Protein AF-A0A2A4YPP3-F1 (afdb_monomer)

Structure (mmCIF, N/CA/C/O backbone):
data_AF-A0A2A4YPP3-F1
#
_entry.id   AF-A0A2A4YPP3-F1
#
loop_
_atom_site.group_PDB
_atom_site.id
_atom_site.type_symbol
_atom_site.label_atom_id
_atom_site.label_alt_id
_atom_site.label_comp_id
_atom_site.label_asym_id
_atom_site.label_entity_id
_atom_site.label_seq_id
_atom_site.pdbx_PDB_ins_code
_atom_site.Cartn_x
_atom_site.Cartn_y
_atom_site.Cartn_z
_atom_site.occupancy
_atom_site.B_iso_or_equiv
_atom_site.auth_seq_id
_atom_site.auth_comp_id
_atom_site.auth_asym_id
_atom_site.auth_atom_id
_atom_site.pdbx_PDB_model_num
ATOM 1 N N . MET A 1 1 ? -10.110 -15.010 -16.963 1.00 53.31 1 MET A N 1
ATOM 2 C CA . MET A 1 1 ? -9.675 -15.066 -18.385 1.00 53.31 1 MET A CA 1
ATOM 3 C C . MET A 1 1 ? -10.202 -16.360 -19.012 1.00 53.31 1 MET A C 1
ATOM 5 O O . MET A 1 1 ? -10.234 -17.356 -18.305 1.00 53.31 1 MET A O 1
ATOM 9 N N . LYS A 1 2 ? -10.641 -16.384 -20.285 1.00 53.06 2 LYS A N 1
ATOM 10 C CA . LYS A 1 2 ? -10.987 -17.662 -20.948 1.00 53.06 2 LYS A CA 1
ATOM 11 C C . LYS A 1 2 ? -9.695 -18.470 -21.186 1.00 53.06 2 LYS A C 1
ATOM 13 O O . LYS A 1 2 ? -8.751 -17.873 -21.705 1.00 53.06 2 LYS A O 1
ATOM 18 N N . PRO A 1 3 ? -9.640 -19.769 -20.841 1.00 58.28 3 PRO A N 1
ATOM 19 C CA . PRO A 1 3 ? -8.449 -20.597 -21.046 1.00 58.28 3 PRO A CA 1
ATOM 20 C C . PRO A 1 3 ? -8.020 -20.597 -22.519 1.00 58.28 3 PRO A C 1
ATOM 22 O O . PRO A 1 3 ? -8.878 -20.549 -23.409 1.00 58.28 3 PRO A O 1
ATOM 25 N N . SER A 1 4 ? -6.707 -20.625 -22.779 1.00 70.19 4 SER A N 1
ATOM 26 C CA . SER A 1 4 ? -6.127 -20.720 -24.128 1.00 70.19 4 SER A CA 1
ATOM 27 C C . SER A 1 4 ? -6.626 -21.979 -24.847 1.00 70.19 4 SER A C 1
ATOM 29 O O . SER A 1 4 ? -7.162 -22.888 -24.219 1.00 70.19 4 SER A O 1
ATOM 31 N N . PHE A 1 5 ? -6.487 -22.059 -26.174 1.00 72.44 5 PHE A N 1
ATOM 32 C CA . PHE A 1 5 ? -6.868 -23.282 -26.893 1.00 72.44 5 PHE A CA 1
ATOM 33 C C . PHE A 1 5 ? -6.129 -24.506 -26.338 1.00 72.44 5 PHE A C 1
ATOM 35 O O . PHE A 1 5 ? -6.790 -25.483 -26.007 1.00 72.44 5 PHE A O 1
ATOM 42 N N . SER A 1 6 ? -4.814 -24.397 -26.124 1.00 74.31 6 SER A N 1
ATOM 43 C CA . SER A 1 6 ? -3.963 -25.435 -25.528 1.00 74.31 6 SER A CA 1
ATOM 44 C C . SER A 1 6 ? -4.413 -25.842 -24.121 1.00 74.31 6 SER A C 1
ATOM 46 O O . SER A 1 6 ? -4.450 -27.030 -23.812 1.00 74.31 6 SER A O 1
ATOM 48 N N . GLN A 1 7 ? -4.833 -24.878 -23.296 1.00 71.62 7 GLN A N 1
ATOM 49 C CA . GLN A 1 7 ? -5.403 -25.133 -21.968 1.00 71.62 7 GLN A CA 1
ATOM 50 C C . GLN A 1 7 ? -6.789 -25.792 -22.044 1.00 71.62 7 GLN A C 1
ATOM 52 O O . GLN A 1 7 ? -7.095 -26.683 -21.260 1.00 71.62 7 GLN A O 1
ATOM 57 N N . ARG A 1 8 ? -7.631 -25.402 -23.013 1.00 69.31 8 ARG A N 1
ATOM 58 C CA . ARG A 1 8 ? -8.962 -26.003 -23.228 1.00 69.31 8 ARG A CA 1
ATOM 59 C C . ARG A 1 8 ? -8.896 -27.451 -23.700 1.00 69.31 8 ARG A C 1
ATOM 61 O O . ARG A 1 8 ? -9.819 -28.204 -23.416 1.00 69.31 8 ARG A O 1
ATOM 68 N N . ILE A 1 9 ? -7.842 -27.826 -24.423 1.00 84.62 9 ILE A N 1
ATOM 69 C CA . ILE A 1 9 ? -7.623 -29.203 -24.893 1.00 84.62 9 ILE A CA 1
ATOM 70 C C . ILE A 1 9 ? -6.697 -30.012 -23.971 1.00 84.62 9 ILE A C 1
ATOM 72 O O . ILE A 1 9 ? -6.332 -31.130 -24.316 1.00 84.62 9 ILE A O 1
ATOM 76 N N . GLY A 1 10 ? -6.323 -29.462 -22.809 1.00 62.78 10 GLY A N 1
ATOM 77 C CA . GLY A 1 10 ? -5.566 -30.173 -21.775 1.00 62.78 10 GLY A CA 1
ATOM 78 C C . GLY A 1 10 ? -4.081 -30.399 -22.077 1.00 62.78 10 GLY A C 1
ATOM 79 O O . GLY A 1 10 ? -3.467 -31.244 -21.437 1.00 62.78 10 GLY A O 1
ATOM 80 N N . ILE A 1 11 ? -3.497 -29.668 -23.033 1.00 78.06 11 ILE A N 1
ATOM 81 C CA . ILE A 1 11 ? -2.050 -29.719 -23.322 1.00 78.06 11 ILE A CA 1
ATOM 82 C C . ILE A 1 11 ? -1.259 -28.888 -22.305 1.00 78.06 11 ILE A C 1
ATOM 84 O O . ILE A 1 11 ? -0.158 -29.262 -21.914 1.00 78.06 11 ILE A O 1
ATOM 88 N N . GLU A 1 12 ? -1.824 -27.764 -21.864 1.00 65.81 12 GLU A N 1
ATOM 89 C CA . GLU A 1 12 ? -1.258 -26.918 -20.811 1.00 65.81 12 GLU A CA 1
ATOM 90 C C . GLU A 1 12 ? -2.156 -26.963 -19.573 1.00 65.81 12 GLU A C 1
ATOM 92 O O . GLU A 1 12 ? -3.384 -26.924 -19.687 1.00 65.81 12 GLU A O 1
ATOM 97 N N . THR A 1 13 ? -1.559 -27.005 -18.381 1.00 59.97 13 THR A N 1
ATOM 98 C CA . THR A 1 13 ? -2.301 -26.941 -17.119 1.00 59.97 13 THR A CA 1
ATOM 99 C C . THR A 1 13 ? -3.023 -25.594 -16.968 1.00 59.97 13 THR A C 1
ATOM 101 O O . THR A 1 13 ? -2.499 -24.525 -17.299 1.00 59.97 13 THR A O 1
ATOM 104 N N . ILE A 1 14 ? -4.277 -25.654 -16.504 1.00 59.16 14 ILE A N 1
ATOM 105 C CA . ILE A 1 14 ? -5.172 -24.491 -16.358 1.00 59.16 14 ILE A CA 1
ATOM 106 C C . ILE A 1 14 ? -4.788 -23.658 -15.128 1.00 59.16 14 ILE A C 1
ATOM 108 O O . ILE A 1 14 ? -4.842 -22.430 -15.174 1.00 59.16 14 ILE A O 1
ATOM 112 N N . GLU A 1 15 ? -4.339 -24.315 -14.061 1.00 52.81 15 GLU A N 1
ATOM 113 C CA . GLU A 1 15 ? -3.826 -23.663 -12.861 1.00 52.81 15 GLU A CA 1
ATOM 114 C C . GLU A 1 15 ? -2.315 -23.494 -12.997 1.00 52.81 15 GLU A C 1
ATOM 116 O O . GLU A 1 15 ? -1.536 -24.417 -12.755 1.00 52.81 15 GLU A O 1
ATOM 121 N N . LYS A 1 16 ? -1.879 -22.298 -13.403 1.00 55.97 16 LYS A N 1
ATOM 122 C CA . LYS A 1 16 ? -0.534 -21.877 -13.018 1.00 55.97 16 LYS A CA 1
ATOM 123 C C . LYS A 1 16 ? -0.590 -21.603 -11.517 1.00 55.97 16 LYS A C 1
ATOM 125 O O . LYS A 1 16 ? -1.447 -20.811 -11.128 1.00 55.97 16 LYS A O 1
ATOM 130 N N . PRO A 1 17 ? 0.269 -22.207 -10.681 1.00 57.97 17 PRO A N 1
ATOM 131 C CA . PRO A 1 17 ? 0.400 -21.752 -9.304 1.00 57.97 17 PRO A CA 1
ATOM 132 C C . PRO A 1 17 ? 0.715 -20.251 -9.303 1.00 57.97 17 PRO A C 1
ATOM 134 O O . PRO A 1 17 ? 1.272 -19.733 -10.279 1.00 57.97 17 PRO A O 1
ATOM 137 N N . PHE A 1 18 ? 0.327 -19.548 -8.236 1.00 59.59 18 PHE A N 1
ATOM 138 C CA . PHE A 1 18 ? 0.776 -18.173 -8.032 1.00 59.59 18 PHE A CA 1
ATOM 139 C C . PHE A 1 18 ? 2.293 -18.137 -8.207 1.00 59.59 18 PHE A C 1
ATOM 141 O O . PHE A 1 18 ? 3.010 -18.917 -7.579 1.00 59.59 18 PHE A O 1
ATOM 148 N N . LEU A 1 19 ? 2.768 -17.280 -9.112 1.00 58.31 19 LEU A N 1
ATOM 149 C CA . LEU A 1 19 ? 4.195 -17.175 -9.400 1.00 58.31 19 LEU A CA 1
ATOM 150 C C . LEU A 1 19 ? 4.871 -16.483 -8.221 1.00 58.31 19 LEU A C 1
ATOM 152 O O . LEU A 1 19 ? 4.923 -15.254 -8.147 1.00 58.31 19 LEU A O 1
ATOM 156 N N . TYR A 1 20 ? 5.325 -17.296 -7.273 1.00 64.81 20 TYR A N 1
ATOM 157 C CA . TYR A 1 20 ? 6.094 -16.847 -6.132 1.00 64.81 20 TYR A CA 1
ATOM 158 C C . TYR A 1 20 ? 7.561 -16.772 -6.517 1.00 64.81 20 TYR A C 1
ATOM 160 O O . TYR A 1 20 ? 8.104 -17.724 -7.066 1.00 64.81 20 TYR A O 1
ATOM 168 N N . GLN A 1 21 ? 8.190 -15.628 -6.252 1.00 78.94 21 GLN A N 1
ATOM 169 C CA . GLN A 1 21 ? 9.605 -15.392 -6.572 1.00 78.94 21 GLN A CA 1
ATOM 170 C C . GLN A 1 21 ? 9.984 -15.678 -8.041 1.00 78.94 21 GLN A C 1
ATOM 172 O O . GLN A 1 21 ? 11.128 -15.980 -8.366 1.00 78.94 21 GLN A O 1
ATOM 177 N N . GLU A 1 22 ? 9.023 -15.547 -8.955 1.00 79.00 22 GLU A N 1
ATOM 178 C CA . GLU A 1 22 ? 9.227 -15.727 -10.387 1.00 79.00 22 GLU A CA 1
ATOM 179 C C . GLU A 1 22 ? 8.389 -14.715 -11.170 1.00 79.00 22 GLU A C 1
ATOM 181 O O . GLU A 1 22 ? 7.311 -14.294 -10.748 1.00 79.00 22 GLU A O 1
ATOM 186 N N . VAL A 1 23 ? 8.874 -14.333 -12.353 1.00 86.25 23 VAL A N 1
ATOM 187 C CA . VAL A 1 23 ? 8.153 -13.447 -13.275 1.00 86.25 23 VAL A CA 1
ATOM 188 C C . VAL A 1 23 ? 8.173 -14.086 -14.650 1.00 86.25 23 VAL A C 1
ATOM 190 O O . VAL A 1 23 ? 9.214 -14.150 -15.310 1.00 86.25 23 VAL A O 1
ATOM 193 N N . SER A 1 24 ? 7.009 -14.562 -15.093 1.00 86.75 24 SER A N 1
ATOM 194 C CA . SER A 1 24 ? 6.891 -15.204 -16.401 1.00 86.75 24 SER A CA 1
ATOM 195 C C . SER A 1 24 ? 7.188 -14.229 -17.543 1.00 86.75 24 SER A C 1
ATOM 197 O O . SER A 1 24 ? 6.859 -13.044 -17.468 1.00 86.75 24 SER A O 1
ATOM 199 N N . ASN A 1 25 ? 7.716 -14.739 -18.659 1.00 88.50 25 ASN A N 1
ATOM 200 C CA . ASN A 1 25 ? 7.942 -13.926 -19.862 1.00 88.50 25 ASN A CA 1
ATOM 201 C C . ASN A 1 25 ? 6.669 -13.218 -20.341 1.00 88.50 25 ASN A C 1
ATOM 203 O O . ASN A 1 25 ? 6.726 -12.088 -20.812 1.00 88.50 25 ASN A O 1
ATOM 207 N N . ARG A 1 26 ? 5.503 -13.852 -20.180 1.00 88.75 26 ARG A N 1
ATOM 208 C CA . ARG A 1 26 ? 4.217 -13.249 -20.542 1.00 88.75 26 ARG A CA 1
ATOM 209 C C . ARG A 1 26 ? 3.886 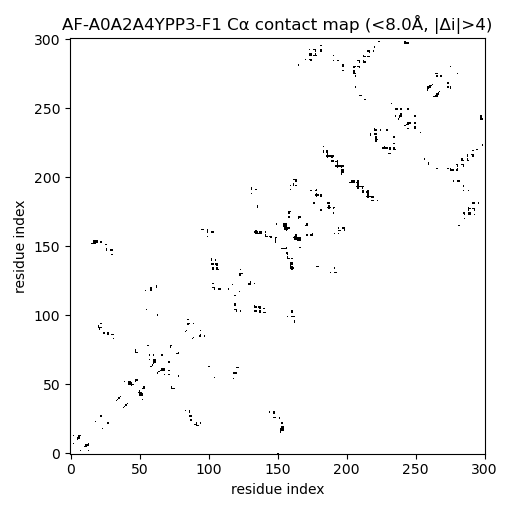-12.034 -19.673 1.00 88.75 26 ARG A C 1
ATOM 211 O O . ARG A 1 26 ? 3.434 -11.025 -20.208 1.00 88.75 26 ARG A O 1
ATOM 218 N N . LEU A 1 27 ? 4.156 -12.116 -18.368 1.00 92.12 27 LEU A N 1
ATOM 219 C CA . LEU A 1 27 ? 4.013 -10.982 -17.458 1.00 92.12 27 LEU A CA 1
ATOM 220 C C . LEU A 1 27 ? 4.966 -9.844 -17.836 1.00 92.12 27 LEU A C 1
ATOM 222 O O . LEU A 1 27 ? 4.508 -8.714 -17.984 1.00 92.12 27 LEU A O 1
ATOM 226 N N . ARG A 1 28 ? 6.243 -10.146 -18.102 1.00 94.81 28 ARG A N 1
ATOM 227 C CA . ARG A 1 28 ? 7.231 -9.151 -18.565 1.00 94.81 28 ARG A CA 1
ATOM 228 C C . ARG A 1 28 ? 6.762 -8.432 -19.831 1.00 94.81 28 ARG A C 1
ATOM 230 O O . ARG A 1 28 ? 6.767 -7.209 -19.872 1.00 94.81 28 ARG A O 1
ATOM 237 N N . ILE A 1 29 ? 6.264 -9.177 -20.821 1.00 95.06 29 ILE A N 1
ATOM 238 C CA . ILE A 1 29 ? 5.731 -8.615 -22.074 1.00 95.06 29 ILE A CA 1
ATOM 239 C C . ILE A 1 29 ? 4.525 -7.703 -21.818 1.00 95.06 29 ILE A C 1
ATOM 241 O O . ILE A 1 29 ? 4.445 -6.619 -22.388 1.00 95.06 29 ILE A O 1
ATOM 245 N N . HIS A 1 30 ? 3.563 -8.115 -20.988 1.00 94.81 30 HIS A N 1
ATOM 246 C CA . HIS A 1 30 ? 2.391 -7.278 -20.722 1.00 94.81 30 HIS A CA 1
ATOM 247 C C . HIS A 1 30 ? 2.727 -6.019 -19.920 1.00 94.81 30 HIS A C 1
ATOM 249 O O . HIS A 1 30 ? 2.164 -4.967 -20.214 1.00 94.81 30 HIS A O 1
ATOM 255 N N . VAL A 1 31 ? 3.647 -6.114 -18.957 1.00 95.69 31 VAL A N 1
ATOM 256 C CA . VAL A 1 31 ? 4.173 -4.953 -18.229 1.00 95.69 31 VAL A CA 1
ATOM 257 C C . VAL A 1 31 ? 4.909 -4.012 -19.179 1.00 95.69 31 VAL A C 1
ATOM 259 O O . VAL A 1 31 ? 4.611 -2.822 -19.189 1.00 95.69 31 VAL A O 1
ATOM 262 N N . TRP A 1 32 ? 5.780 -4.534 -20.046 1.00 96.75 32 TRP A N 1
ATOM 263 C CA . TRP A 1 32 ? 6.460 -3.733 -21.064 1.00 96.75 32 TRP A CA 1
ATOM 264 C C . TRP A 1 32 ? 5.478 -2.999 -21.976 1.00 96.75 32 TRP A C 1
ATOM 266 O O . TRP A 1 32 ? 5.580 -1.793 -22.149 1.00 96.75 32 TRP A O 1
ATOM 276 N N . ASN A 1 33 ? 4.482 -3.706 -22.516 1.00 96.25 33 ASN A N 1
ATOM 277 C CA . ASN A 1 33 ? 3.483 -3.102 -23.398 1.00 96.25 33 ASN A CA 1
ATOM 278 C C . ASN A 1 33 ? 2.690 -1.990 -22.702 1.00 96.25 33 ASN A C 1
ATOM 280 O O . ASN A 1 33 ? 2.289 -1.025 -23.347 1.00 96.25 33 ASN A O 1
ATOM 284 N N . PHE A 1 34 ? 2.438 -2.135 -21.402 1.00 94.75 34 PHE A N 1
ATOM 285 C CA . PHE A 1 34 ? 1.796 -1.099 -20.605 1.00 94.75 34 PHE A CA 1
ATOM 286 C C . PHE A 1 34 ? 2.704 0.121 -20.429 1.00 94.75 34 PHE A C 1
ATOM 288 O O . PHE A 1 34 ? 2.268 1.226 -20.736 1.00 94.75 34 PHE A O 1
ATOM 295 N N . ILE A 1 35 ? 3.966 -0.075 -20.036 1.00 93.25 35 ILE A N 1
ATOM 296 C CA . ILE A 1 35 ? 4.963 1.003 -19.920 1.00 93.25 35 ILE A CA 1
ATOM 297 C C . ILE A 1 35 ? 5.121 1.730 -21.261 1.00 93.25 35 ILE A C 1
ATOM 299 O O . ILE A 1 35 ? 5.035 2.953 -21.329 1.00 93.25 35 ILE A O 1
ATOM 303 N N . GLU A 1 36 ? 5.279 0.985 -22.354 1.00 92.81 36 GLU A N 1
ATOM 304 C CA . GLU A 1 36 ? 5.426 1.547 -23.693 1.00 92.81 36 GLU A CA 1
ATOM 305 C C . GLU A 1 36 ? 4.219 2.417 -24.069 1.00 92.81 36 GLU A C 1
ATOM 307 O O . GLU A 1 36 ? 4.380 3.514 -24.605 1.00 92.81 36 GLU A O 1
ATOM 312 N N . LYS A 1 37 ? 3.002 1.943 -23.782 1.00 91.50 37 LYS A N 1
ATOM 313 C CA . LYS A 1 37 ? 1.756 2.597 -24.191 1.00 91.50 37 LYS A CA 1
ATOM 314 C C . LYS A 1 37 ? 1.372 3.783 -23.312 1.00 91.50 37 LYS A C 1
ATOM 316 O O . LYS A 1 37 ? 0.881 4.774 -23.843 1.00 91.50 37 LYS A O 1
ATOM 321 N N . GLU A 1 38 ? 1.535 3.662 -22.001 1.00 87.94 38 GLU A N 1
ATOM 322 C CA . GLU A 1 38 ? 1.004 4.626 -21.031 1.00 87.94 38 GLU A CA 1
ATOM 323 C C . GLU A 1 38 ? 2.071 5.608 -20.533 1.00 87.94 38 GLU A C 1
ATOM 325 O O . GLU A 1 38 ? 1.729 6.731 -20.176 1.00 87.94 38 GLU A O 1
ATOM 330 N N . LEU A 1 39 ? 3.354 5.226 -20.558 1.00 86.50 39 LEU A N 1
ATOM 331 C CA . LEU A 1 39 ? 4.458 6.063 -20.078 1.00 86.50 39 LEU A CA 1
ATOM 332 C C . LEU A 1 39 ? 5.316 6.602 -21.228 1.00 86.50 39 LEU A C 1
ATOM 334 O O . LEU A 1 39 ? 5.479 7.810 -21.368 1.00 86.50 39 LEU A O 1
ATOM 338 N N . ILE A 1 40 ? 5.844 5.723 -22.082 1.00 88.50 40 ILE A N 1
ATOM 339 C CA . ILE A 1 40 ? 6.855 6.101 -23.082 1.00 88.50 40 ILE A CA 1
ATOM 340 C C . ILE A 1 40 ? 6.224 6.815 -24.286 1.00 88.50 40 ILE A C 1
ATOM 342 O O . ILE A 1 40 ? 6.553 7.962 -24.580 1.00 88.50 40 ILE A O 1
ATOM 346 N N . THR A 1 41 ? 5.299 6.160 -24.991 1.00 88.50 41 THR A N 1
ATOM 347 C CA . THR A 1 41 ? 4.712 6.676 -26.242 1.00 88.50 41 THR A CA 1
ATOM 348 C C . THR A 1 41 ? 4.042 8.046 -26.078 1.00 88.50 41 THR A C 1
ATOM 350 O O . THR A 1 41 ? 4.292 8.919 -26.910 1.00 88.50 41 THR A O 1
ATOM 353 N N . PRO A 1 42 ? 3.236 8.303 -25.026 1.00 85.88 42 PRO A N 1
ATOM 354 C CA . PRO A 1 42 ? 2.563 9.593 -24.859 1.00 85.88 42 PRO A CA 1
ATOM 355 C C . PRO A 1 42 ? 3.518 10.760 -24.581 1.00 85.88 42 PRO A C 1
ATOM 357 O O . PRO A 1 42 ? 3.115 11.923 -24.663 1.00 85.88 42 PRO A O 1
ATOM 360 N N . HIS A 1 43 ? 4.761 10.467 -24.198 1.00 81.88 43 HIS A N 1
ATOM 361 C CA . HIS A 1 43 ? 5.753 11.454 -23.774 1.00 81.88 43 HIS A CA 1
ATOM 362 C C . HIS A 1 43 ? 7.010 11.450 -24.639 1.00 81.88 43 HIS A C 1
ATOM 364 O O . HIS A 1 43 ? 7.950 12.182 -24.344 1.00 81.88 43 HIS A O 1
ATOM 370 N N . PHE A 1 44 ? 7.015 10.682 -25.728 1.00 82.44 44 PHE A N 1
ATOM 371 C CA . PHE A 1 44 ? 8.107 10.678 -26.685 1.00 82.44 44 PHE A CA 1
ATOM 372 C C . PHE A 1 44 ? 8.259 12.053 -27.352 1.00 82.44 44 PHE A C 1
ATOM 374 O O . PHE A 1 44 ? 7.306 12.612 -27.897 1.00 82.44 44 PHE A O 1
ATOM 381 N N . ASN A 1 45 ? 9.487 12.566 -27.343 1.00 79.31 45 ASN A N 1
ATOM 382 C CA . ASN A 1 45 ? 9.892 13.773 -28.048 1.00 79.31 45 ASN A CA 1
ATOM 383 C C . ASN A 1 45 ? 11.184 13.458 -28.824 1.00 79.31 45 ASN A C 1
ATOM 385 O O . ASN A 1 45 ? 12.112 12.916 -28.217 1.00 79.31 45 ASN A O 1
ATOM 389 N N . PRO A 1 46 ? 11.260 13.760 -30.137 1.00 79.06 46 PRO A N 1
ATOM 390 C CA . PRO A 1 46 ? 12.496 13.619 -30.908 1.00 79.06 46 PRO A CA 1
ATOM 391 C C . PRO A 1 46 ? 13.674 14.396 -30.314 1.00 79.06 46 PRO A C 1
ATOM 393 O O . PRO A 1 46 ? 14.814 13.957 -30.439 1.00 79.06 46 PRO A O 1
ATOM 396 N N . ASP A 1 47 ? 13.394 15.527 -29.664 1.00 81.94 47 ASP A N 1
ATOM 397 C CA . ASP A 1 47 ? 14.350 16.211 -28.803 1.00 81.94 47 ASP A CA 1
ATOM 398 C C . ASP A 1 47 ? 14.235 15.637 -27.386 1.00 81.94 47 ASP A C 1
ATOM 400 O O . ASP A 1 47 ? 13.334 15.993 -26.618 1.00 81.94 47 ASP A O 1
ATOM 404 N N . PHE A 1 48 ? 15.112 14.679 -27.078 1.00 77.88 48 PHE A N 1
ATOM 405 C CA . PHE A 1 48 ? 15.077 13.947 -25.817 1.00 77.88 48 PHE A CA 1
ATOM 406 C C . PHE A 1 48 ? 15.333 14.856 -24.608 1.00 77.88 48 PHE A C 1
ATOM 408 O O . PHE A 1 48 ? 14.664 14.683 -23.594 1.00 77.88 48 PHE A O 1
ATOM 415 N N . GLU A 1 49 ? 16.212 15.856 -24.722 1.00 74.38 49 GLU A N 1
ATOM 416 C CA . GLU A 1 49 ? 16.492 16.794 -23.622 1.00 74.38 49 GLU A CA 1
ATOM 417 C C . GLU A 1 49 ? 15.261 17.660 -23.298 1.00 74.38 49 GLU A C 1
ATOM 419 O O . GLU A 1 49 ? 15.030 18.033 -22.152 1.00 74.38 49 GLU A O 1
ATOM 424 N N . CYS A 1 50 ? 14.402 17.907 -24.291 1.00 70.06 50 CYS A N 1
ATOM 425 C CA . CYS A 1 50 ? 13.103 18.558 -24.108 1.00 70.06 50 CYS A CA 1
ATOM 426 C C . CYS A 1 50 ? 11.951 17.565 -23.852 1.00 70.06 50 CYS A C 1
ATOM 428 O O . CYS A 1 50 ? 10.773 17.948 -23.857 1.00 70.06 50 CYS A O 1
ATOM 430 N N . SER A 1 51 ? 12.247 16.274 -23.689 1.00 78.06 51 SER A N 1
ATOM 431 C CA . SER A 1 51 ? 11.252 15.245 -23.404 1.00 78.06 51 SER A CA 1
ATOM 432 C C . SER A 1 51 ? 10.881 15.238 -21.931 1.00 78.06 51 SER A C 1
ATOM 434 O O . SER A 1 51 ? 11.731 15.328 -21.051 1.00 78.06 51 SER A O 1
ATOM 436 N N . ARG A 1 52 ? 9.604 14.982 -21.638 1.00 72.19 52 ARG A N 1
ATOM 437 C CA . ARG A 1 52 ? 9.170 14.690 -20.262 1.00 72.19 52 ARG A CA 1
ATOM 438 C C . ARG A 1 52 ? 9.766 13.389 -19.723 1.00 72.19 52 ARG A C 1
ATOM 440 O O . ARG A 1 52 ? 9.804 13.199 -18.517 1.00 72.19 52 ARG A O 1
ATOM 447 N N . LEU A 1 53 ? 10.245 12.518 -20.611 1.00 80.19 53 LEU A N 1
ATOM 448 C CA . LEU A 1 53 ? 10.967 11.306 -20.235 1.00 80.19 53 LEU A CA 1
ATOM 449 C C . LEU A 1 53 ? 12.396 11.594 -19.766 1.00 80.19 53 LEU A C 1
ATOM 451 O O . LEU A 1 53 ? 12.976 10.723 -19.132 1.00 80.19 53 LEU A O 1
ATOM 455 N N . CYS A 1 54 ? 12.948 12.787 -20.034 1.00 80.31 54 CYS A N 1
ATOM 456 C CA . CYS A 1 54 ? 14.287 13.157 -19.570 1.00 80.31 54 CYS A CA 1
ATOM 457 C C . CYS A 1 54 ? 14.367 13.090 -18.043 1.00 80.31 54 CYS A C 1
ATOM 459 O O . CYS A 1 54 ? 15.208 12.371 -17.524 1.00 80.31 54 CYS A O 1
ATOM 461 N N . GLY A 1 55 ? 13.415 13.710 -17.334 1.00 80.19 55 GLY A N 1
ATOM 462 C CA . GLY A 1 55 ? 13.375 13.671 -15.866 1.00 80.19 55 GLY A CA 1
ATOM 463 C C . GLY A 1 55 ? 13.198 12.258 -15.299 1.00 80.19 55 GLY A C 1
ATOM 464 O O . GLY A 1 55 ? 13.914 11.872 -14.387 1.00 80.19 55 GLY A O 1
ATOM 465 N N . LEU A 1 56 ? 12.313 11.438 -15.884 1.00 84.38 56 LEU A N 1
ATOM 466 C CA . LEU A 1 56 ? 12.160 10.025 -15.494 1.00 84.38 56 LEU A CA 1
ATOM 467 C C . LEU A 1 56 ? 13.471 9.248 -15.625 1.00 84.38 56 LEU A C 1
ATOM 469 O O . LEU A 1 56 ? 13.807 8.409 -14.792 1.00 84.38 56 LEU A O 1
ATOM 473 N N . PHE A 1 57 ? 14.176 9.479 -16.724 1.00 84.81 57 PHE A N 1
ATOM 474 C CA . PHE A 1 57 ? 15.415 8.791 -17.035 1.00 84.81 57 PHE A CA 1
ATOM 475 C C . PHE A 1 57 ? 16.577 9.296 -16.178 1.00 84.81 57 PHE A C 1
ATOM 477 O O . PHE A 1 57 ? 17.383 8.480 -15.742 1.00 84.81 57 PHE A O 1
ATOM 484 N N . GLU A 1 58 ? 16.630 10.588 -15.866 1.00 81.88 58 GLU A N 1
ATOM 485 C CA . GLU A 1 58 ? 17.562 11.152 -14.886 1.00 81.88 58 GLU A CA 1
ATOM 486 C C . GLU A 1 58 ? 17.335 10.548 -13.497 1.00 81.88 58 GLU A C 1
ATOM 488 O O . GLU A 1 58 ? 18.279 10.006 -12.925 1.00 81.88 58 GLU A O 1
ATOM 493 N N . ASP A 1 59 ? 16.094 10.527 -13.006 1.00 82.12 59 ASP A N 1
ATOM 494 C CA . ASP A 1 59 ? 15.732 9.923 -11.718 1.00 82.12 59 ASP A CA 1
ATOM 495 C C . ASP A 1 59 ? 16.055 8.415 -11.687 1.00 82.12 59 ASP A C 1
ATOM 497 O O . ASP A 1 59 ? 16.575 7.881 -10.705 1.00 82.12 59 ASP A O 1
ATOM 501 N N . TYR A 1 60 ? 15.815 7.701 -12.792 1.00 85.94 60 TYR A N 1
ATOM 502 C CA . TYR A 1 60 ? 16.197 6.293 -12.910 1.00 85.94 60 TYR A CA 1
ATOM 503 C C . TYR A 1 60 ? 17.715 6.095 -12.793 1.00 85.94 60 TYR A C 1
ATOM 505 O O . TYR A 1 60 ? 18.177 5.151 -12.153 1.00 85.94 60 TYR A O 1
ATOM 513 N N . ILE A 1 61 ? 18.519 6.958 -13.412 1.00 83.12 61 ILE A N 1
ATOM 514 C CA . ILE A 1 61 ? 19.978 6.819 -13.389 1.00 83.12 61 ILE A CA 1
ATOM 515 C C . ILE A 1 61 ? 20.553 7.246 -12.037 1.00 83.12 61 ILE A C 1
ATOM 517 O O . ILE A 1 61 ? 21.367 6.523 -11.459 1.00 83.12 61 ILE A O 1
ATOM 521 N N . VAL A 1 62 ? 20.128 8.398 -11.530 1.00 79.31 62 VAL A N 1
ATOM 522 C CA . VAL A 1 62 ? 20.691 9.016 -10.328 1.00 79.31 62 VAL A CA 1
ATOM 523 C C . VAL A 1 62 ? 20.182 8.341 -9.066 1.00 79.31 62 VAL A C 1
ATOM 525 O O . VAL A 1 62 ? 20.979 8.072 -8.174 1.00 79.31 62 VAL A O 1
ATOM 528 N N . ASP A 1 63 ? 18.890 8.034 -8.988 1.00 75.44 63 ASP A N 1
ATOM 529 C CA . ASP A 1 63 ? 18.284 7.607 -7.730 1.00 75.44 63 ASP A CA 1
ATOM 530 C C . ASP A 1 63 ? 17.966 6.105 -7.711 1.00 75.44 63 ASP A C 1
ATOM 532 O O . ASP A 1 63 ? 18.204 5.447 -6.701 1.00 75.44 63 ASP A O 1
ATOM 536 N N . TYR A 1 64 ? 17.518 5.516 -8.828 1.00 83.06 64 TYR A N 1
ATOM 537 C CA . TYR A 1 64 ? 17.297 4.060 -8.895 1.00 83.06 64 TYR A CA 1
ATOM 538 C C . TYR A 1 64 ? 18.592 3.270 -9.150 1.00 83.06 64 TYR A C 1
ATOM 540 O O . TYR A 1 64 ? 18.830 2.237 -8.522 1.00 83.06 64 TYR A O 1
ATOM 548 N N . LYS A 1 65 ? 19.443 3.724 -10.081 1.00 83.38 65 LYS A N 1
ATOM 549 C CA . LYS A 1 65 ? 20.728 3.076 -10.401 1.00 83.38 65 LYS A CA 1
ATOM 550 C C . LYS A 1 65 ? 21.911 3.595 -9.600 1.00 83.38 65 LYS A C 1
ATOM 552 O O . LYS A 1 65 ? 22.923 2.895 -9.554 1.00 83.38 65 LYS A O 1
ATOM 557 N N . VAL A 1 66 ? 21.784 4.760 -8.965 1.00 81.62 66 VAL A N 1
ATOM 558 C CA . VAL A 1 66 ? 22.851 5.392 -8.171 1.00 81.62 66 VAL A CA 1
ATOM 559 C C . VAL A 1 66 ? 24.134 5.568 -8.993 1.00 81.62 66 VAL A C 1
ATOM 561 O O . VAL A 1 66 ? 25.246 5.285 -8.547 1.00 81.62 66 VAL A O 1
ATOM 564 N N . LEU A 1 67 ? 23.974 5.998 -10.245 1.00 79.88 67 LEU A N 1
ATOM 565 C CA . LEU A 1 67 ? 25.070 6.275 -11.169 1.00 79.88 67 LEU A CA 1
ATOM 566 C C . LEU A 1 67 ? 25.351 7.773 -11.250 1.00 79.88 67 LEU A C 1
ATOM 568 O O . LEU A 1 67 ? 24.548 8.619 -10.852 1.00 79.88 67 LEU A O 1
ATOM 572 N N . ARG A 1 68 ? 26.527 8.113 -11.779 1.00 78.50 68 ARG A N 1
ATOM 573 C CA . ARG A 1 68 ? 26.908 9.512 -11.942 1.00 78.50 68 ARG A CA 1
ATOM 574 C C . ARG A 1 68 ? 26.091 10.159 -13.056 1.00 78.50 68 ARG A C 1
ATOM 576 O O . ARG A 1 68 ? 25.940 9.591 -14.134 1.00 78.50 68 ARG A O 1
ATOM 583 N N . LEU A 1 69 ? 25.647 11.395 -12.829 1.00 73.31 69 LEU A N 1
ATOM 584 C CA . LEU A 1 69 ? 24.846 12.133 -13.808 1.00 73.31 69 LEU A CA 1
ATOM 585 C C . LEU A 1 69 ? 25.586 12.331 -15.145 1.00 73.31 69 LEU A C 1
ATOM 587 O O . LEU A 1 69 ? 24.955 12.324 -16.197 1.00 73.31 69 LEU A O 1
ATOM 591 N N . ASP A 1 70 ? 26.915 12.459 -15.132 1.00 77.56 70 ASP A N 1
ATOM 592 C CA . ASP A 1 70 ? 27.728 12.611 -16.345 1.00 77.56 70 ASP A CA 1
ATOM 593 C C . ASP A 1 70 ? 27.905 11.315 -17.155 1.00 77.56 70 ASP A C 1
ATOM 595 O O . ASP A 1 70 ? 28.330 11.372 -18.307 1.00 77.56 70 ASP A O 1
ATOM 599 N N . GLU A 1 71 ? 27.526 10.166 -16.591 1.00 71.94 71 GLU A N 1
ATOM 600 C CA . GLU A 1 71 ? 27.468 8.871 -17.282 1.00 71.94 71 GLU A CA 1
ATOM 601 C C . GLU A 1 71 ? 26.074 8.594 -17.878 1.00 71.94 71 GLU A C 1
ATOM 603 O O . GLU A 1 71 ? 25.878 7.583 -18.554 1.00 71.94 71 GLU A O 1
ATOM 608 N N . THR A 1 72 ? 25.109 9.498 -17.662 1.00 69.94 72 THR A N 1
ATOM 609 C CA . THR A 1 72 ? 23.727 9.364 -18.139 1.00 69.94 72 THR A CA 1
ATOM 610 C C . THR A 1 72 ? 23.671 9.416 -19.664 1.00 69.94 72 THR A C 1
ATOM 612 O O . THR A 1 72 ? 24.057 10.432 -20.258 1.00 69.94 72 THR A O 1
ATOM 615 N N . PRO A 1 73 ? 23.150 8.371 -20.331 1.00 74.75 73 PRO A N 1
ATOM 616 C CA . PRO A 1 73 ? 22.910 8.431 -21.763 1.00 74.75 73 PRO A CA 1
ATOM 617 C C . PRO A 1 73 ? 21.909 9.547 -22.078 1.00 74.75 73 PRO A C 1
ATOM 619 O O . PRO A 1 73 ? 20.824 9.599 -21.505 1.00 74.75 73 PRO A O 1
ATOM 622 N N . ARG A 1 74 ? 22.262 10.432 -23.014 1.00 74.69 74 ARG A N 1
ATOM 623 C CA . ARG A 1 74 ? 21.385 11.523 -23.483 1.00 74.69 74 ARG A CA 1
ATOM 624 C C . ARG A 1 74 ? 20.610 11.173 -24.747 1.00 74.69 74 ARG A C 1
ATOM 626 O O . ARG A 1 74 ? 20.097 12.050 -25.436 1.00 74.69 74 ARG A O 1
ATOM 633 N N . ASP A 1 75 ? 20.554 9.891 -25.083 1.00 82.56 75 ASP A N 1
ATOM 634 C CA . ASP A 1 75 ? 19.771 9.401 -26.201 1.00 82.56 75 ASP A CA 1
ATOM 635 C C . ASP A 1 75 ? 18.647 8.490 -25.706 1.00 82.56 75 ASP A C 1
ATOM 637 O O . ASP A 1 75 ? 18.836 7.570 -24.907 1.00 82.56 75 ASP A O 1
ATOM 641 N N . PHE A 1 76 ? 17.447 8.765 -26.211 1.00 84.50 76 PHE A N 1
ATOM 642 C CA . PHE A 1 76 ? 16.226 8.073 -25.820 1.00 84.50 76 PHE A CA 1
ATOM 643 C C . PHE A 1 76 ? 16.323 6.547 -25.985 1.00 84.50 76 PHE A C 1
ATOM 645 O O . PHE A 1 76 ? 15.826 5.800 -25.144 1.00 84.50 76 PHE A O 1
ATOM 652 N N . ASN A 1 77 ? 16.961 6.071 -27.059 1.00 86.88 77 ASN A N 1
ATOM 653 C CA . ASN A 1 77 ? 17.020 4.643 -27.373 1.00 86.88 77 ASN A CA 1
ATOM 654 C C . ASN A 1 77 ? 17.889 3.874 -26.376 1.00 86.88 77 ASN A C 1
ATOM 656 O O . ASN A 1 77 ? 17.519 2.772 -25.973 1.00 86.88 77 ASN A O 1
ATOM 660 N N . HIS A 1 78 ? 19.017 4.447 -25.957 1.00 86.00 78 HIS A N 1
ATOM 661 C CA . HIS A 1 78 ? 19.881 3.838 -24.958 1.00 86.00 78 HIS A CA 1
ATOM 662 C C . HIS A 1 78 ? 19.161 3.718 -23.621 1.00 86.00 78 HIS A C 1
ATOM 664 O O . HIS A 1 78 ? 19.135 2.629 -23.048 1.00 86.00 78 HIS A O 1
ATOM 670 N N . VAL A 1 79 ? 18.517 4.790 -23.146 1.00 81.81 79 VAL A N 1
ATOM 671 C CA . VAL A 1 79 ? 17.825 4.722 -21.853 1.00 81.81 79 VAL A CA 1
ATOM 672 C C . VAL A 1 79 ? 16.604 3.806 -21.908 1.00 81.81 79 VAL A C 1
ATOM 674 O O . VAL A 1 79 ? 16.398 3.001 -20.998 1.00 81.81 79 VAL A O 1
ATOM 677 N N . LYS A 1 80 ? 15.847 3.820 -23.011 1.00 88.50 80 LYS A N 1
ATOM 678 C CA . LYS A 1 80 ? 14.787 2.832 -23.241 1.00 88.50 80 LYS A CA 1
ATOM 679 C C . LYS A 1 80 ? 15.330 1.399 -23.167 1.00 88.50 80 LYS A C 1
ATOM 681 O O . LYS A 1 80 ? 14.707 0.542 -22.547 1.00 88.50 80 LYS A O 1
ATOM 686 N N . GLY A 1 81 ? 16.519 1.152 -23.718 1.00 90.62 81 GLY A N 1
ATOM 687 C CA . GLY A 1 81 ? 17.214 -0.129 -23.600 1.00 90.62 81 GLY A CA 1
ATOM 688 C C . GLY A 1 81 ? 17.539 -0.529 -22.153 1.00 90.62 81 GLY A C 1
ATOM 689 O O . GLY A 1 81 ? 17.488 -1.713 -21.826 1.00 90.62 81 GLY A O 1
ATOM 690 N N . LEU A 1 82 ? 17.813 0.426 -21.258 1.00 89.75 82 LEU A N 1
ATOM 691 C CA . LEU A 1 82 ? 18.006 0.148 -19.827 1.00 89.75 82 LEU A CA 1
ATOM 692 C C . LEU A 1 82 ? 16.700 -0.299 -19.155 1.00 89.75 82 LEU A C 1
ATOM 694 O O . LEU A 1 82 ? 16.699 -1.261 -18.388 1.00 89.75 82 LEU A O 1
ATOM 698 N N . PHE A 1 83 ? 15.573 0.319 -19.509 1.00 92.69 83 PHE A N 1
ATOM 699 C CA . PHE A 1 83 ? 14.251 -0.107 -19.034 1.00 92.69 83 PHE A CA 1
ATOM 700 C C . PHE A 1 83 ? 13.907 -1.516 -19.542 1.00 92.69 83 PHE A C 1
ATOM 702 O O . PHE A 1 83 ? 13.391 -2.344 -18.790 1.00 92.69 83 PHE A O 1
ATOM 709 N N . GLU A 1 84 ? 14.240 -1.832 -20.798 1.00 94.06 84 GLU A N 1
ATOM 710 C CA . GLU A 1 84 ? 14.090 -3.191 -21.334 1.00 94.06 84 GLU A CA 1
ATOM 711 C C . GLU A 1 84 ? 14.922 -4.210 -20.545 1.00 94.06 84 GLU A C 1
ATOM 713 O O . GLU A 1 84 ? 14.463 -5.329 -20.304 1.00 94.06 84 GLU A O 1
ATOM 718 N N . ILE A 1 85 ? 16.130 -3.843 -20.104 1.00 93.12 85 ILE A N 1
ATOM 719 C CA . ILE A 1 85 ? 16.958 -4.704 -19.250 1.00 93.12 85 ILE A CA 1
ATOM 720 C C . ILE A 1 85 ? 16.250 -4.976 -17.917 1.00 93.12 85 ILE A C 1
ATOM 722 O O . ILE A 1 85 ? 16.167 -6.145 -17.529 1.00 93.12 85 ILE A O 1
ATOM 726 N N . GLU A 1 86 ? 15.674 -3.959 -17.265 1.00 93.56 86 GLU A N 1
ATOM 727 C CA . GLU A 1 86 ? 14.902 -4.164 -16.029 1.00 93.56 86 GLU A CA 1
ATOM 728 C C . GLU A 1 86 ? 13.718 -5.107 -16.228 1.00 93.56 86 GLU A C 1
ATOM 730 O O . GLU A 1 86 ? 13.475 -6.012 -15.429 1.00 93.56 86 GLU A O 1
ATOM 735 N N . ILE A 1 87 ? 12.993 -4.946 -17.332 1.00 95.88 87 ILE A N 1
ATOM 736 C CA . ILE A 1 87 ? 11.788 -5.733 -17.568 1.00 95.88 87 ILE A CA 1
ATOM 737 C C . ILE A 1 87 ? 12.096 -7.152 -18.033 1.00 95.88 87 ILE A C 1
ATOM 739 O O . ILE A 1 87 ? 11.400 -8.079 -17.618 1.00 95.88 87 ILE A O 1
ATOM 743 N N . PHE A 1 88 ? 13.119 -7.367 -18.858 1.00 95.75 88 PHE A N 1
ATOM 744 C CA . PHE A 1 88 ? 13.347 -8.661 -19.509 1.00 95.75 88 PHE A CA 1
ATOM 745 C C . PHE A 1 88 ? 14.520 -9.467 -18.955 1.00 95.75 88 PHE A C 1
ATOM 747 O O . PHE A 1 88 ? 14.539 -10.682 -19.151 1.00 95.75 88 PHE A O 1
ATOM 754 N N . LYS A 1 89 ? 15.483 -8.837 -18.274 1.00 93.94 89 LYS A N 1
ATOM 755 C CA . LYS A 1 89 ? 16.716 -9.505 -17.820 1.00 93.94 89 LYS A CA 1
ATOM 756 C C . LYS A 1 89 ? 16.895 -9.521 -16.305 1.00 93.94 89 LYS A C 1
ATOM 758 O O . LYS A 1 89 ? 17.623 -10.379 -15.813 1.00 93.94 89 LYS A O 1
ATOM 763 N N . SER A 1 90 ? 16.254 -8.615 -15.570 1.00 92.12 90 SER A N 1
ATOM 764 C CA . SER A 1 90 ? 16.372 -8.578 -14.112 1.00 92.12 90 SER A CA 1
ATOM 765 C C . SER A 1 90 ? 15.685 -9.766 -13.432 1.00 92.12 90 SER A C 1
ATOM 767 O O . SER A 1 90 ? 14.669 -10.290 -13.906 1.00 92.12 90 SER A O 1
ATOM 769 N N . GLU A 1 91 ? 16.228 -10.163 -12.281 1.00 91.38 91 GLU A N 1
ATOM 770 C CA . GLU A 1 91 ? 15.600 -11.110 -11.355 1.00 91.38 91 GLU A CA 1
ATOM 771 C C . GLU A 1 91 ? 14.223 -10.611 -10.892 1.00 91.38 91 GLU A C 1
ATOM 773 O O . GLU A 1 91 ? 13.885 -9.434 -11.035 1.00 91.38 91 GLU A O 1
ATOM 778 N N . TRP A 1 92 ? 13.399 -11.521 -10.368 1.00 88.94 92 TRP A N 1
ATOM 779 C CA . TRP A 1 92 ? 12.002 -11.234 -10.035 1.00 88.94 92 TRP A CA 1
ATOM 780 C C . TRP A 1 92 ? 11.851 -10.059 -9.054 1.00 88.94 92 TRP A C 1
ATOM 782 O O . TRP A 1 92 ? 10.975 -9.223 -9.240 1.00 88.94 92 TRP A O 1
ATOM 792 N N . ASN A 1 93 ? 12.722 -9.960 -8.049 1.00 86.25 93 ASN A N 1
ATOM 793 C CA . ASN A 1 93 ? 12.714 -8.896 -7.045 1.00 86.25 93 ASN A CA 1
ATOM 794 C C . ASN A 1 93 ? 13.033 -7.536 -7.674 1.00 86.25 93 ASN A C 1
ATOM 796 O O . ASN A 1 93 ? 12.290 -6.583 -7.478 1.00 86.25 93 ASN A O 1
ATOM 800 N N . LYS A 1 94 ? 14.079 -7.466 -8.503 1.00 89.62 94 LYS A N 1
ATOM 801 C CA . LYS A 1 94 ? 14.470 -6.254 -9.235 1.00 89.62 94 LYS A CA 1
ATOM 802 C C . LYS A 1 94 ? 13.401 -5.816 -10.237 1.00 89.62 94 LYS A C 1
ATOM 804 O O . LYS A 1 94 ? 13.175 -4.626 -10.403 1.00 89.62 94 LYS A O 1
ATOM 809 N N . PHE A 1 95 ? 12.709 -6.766 -10.867 1.00 92.88 95 PHE A N 1
ATOM 810 C CA . PHE A 1 95 ? 11.559 -6.472 -11.722 1.00 92.88 95 PHE A CA 1
ATOM 811 C C . PHE A 1 95 ? 10.437 -5.764 -10.948 1.00 92.88 95 PHE A C 1
ATOM 813 O O . PHE A 1 95 ? 9.898 -4.773 -11.433 1.00 92.88 95 PHE A O 1
ATOM 820 N N . PHE A 1 96 ? 10.089 -6.248 -9.752 1.00 91.38 96 PHE A N 1
ATOM 821 C CA . PHE A 1 96 ? 9.057 -5.617 -8.926 1.00 91.38 96 PHE A CA 1
ATOM 822 C C . PHE A 1 96 ? 9.513 -4.287 -8.329 1.00 91.38 96 PHE A C 1
ATOM 824 O O . PHE A 1 96 ? 8.749 -3.331 -8.377 1.00 91.38 96 PHE A O 1
ATOM 831 N N . TYR A 1 97 ? 10.764 -4.195 -7.881 1.00 88.19 97 TYR A N 1
ATOM 832 C CA . TYR A 1 97 ? 11.351 -2.946 -7.400 1.00 88.19 97 TYR A CA 1
ATOM 833 C C . TYR A 1 97 ? 11.343 -1.854 -8.482 1.00 88.19 97 TYR A C 1
ATOM 835 O O . TYR A 1 97 ? 11.010 -0.700 -8.228 1.00 88.19 97 TYR A O 1
ATOM 843 N N . PHE A 1 98 ? 11.615 -2.224 -9.736 1.00 92.12 98 PHE A N 1
ATOM 844 C CA . PHE A 1 98 ? 11.481 -1.299 -10.857 1.00 92.12 98 PHE A CA 1
ATOM 845 C C . PHE A 1 98 ? 10.031 -0.834 -11.074 1.00 92.12 98 PHE A C 1
ATOM 847 O O . PHE A 1 98 ? 9.795 0.329 -11.390 1.00 92.12 98 PHE A O 1
ATOM 854 N N . ILE A 1 99 ? 9.043 -1.712 -10.883 1.00 92.50 99 ILE A N 1
ATOM 855 C CA . ILE A 1 99 ? 7.624 -1.335 -10.958 1.00 92.50 99 ILE A CA 1
ATOM 856 C C . ILE A 1 99 ? 7.248 -0.359 -9.833 1.00 92.50 99 ILE A C 1
ATOM 858 O O . ILE A 1 99 ? 6.527 0.603 -10.104 1.00 92.50 99 ILE A O 1
ATOM 862 N N . GLU A 1 100 ? 7.735 -0.570 -8.606 1.00 87.88 100 GLU A N 1
ATOM 863 C CA . GLU A 1 100 ? 7.550 0.370 -7.487 1.00 87.88 100 GLU A CA 1
ATOM 864 C C . GLU A 1 100 ? 8.129 1.742 -7.823 1.00 87.88 100 GLU A C 1
ATOM 866 O O . GLU A 1 100 ? 7.427 2.743 -7.700 1.00 87.88 100 GLU A O 1
ATOM 871 N N . PHE A 1 101 ? 9.357 1.787 -8.353 1.00 88.62 101 PHE A N 1
ATOM 872 C CA . PHE A 1 101 ? 9.985 3.021 -8.827 1.00 88.62 101 PHE A CA 1
ATOM 873 C C . PHE A 1 101 ? 9.105 3.765 -9.843 1.00 88.62 101 PHE A C 1
ATOM 875 O O . PHE A 1 101 ? 8.868 4.963 -9.695 1.00 88.62 101 PHE A O 1
ATOM 882 N N . LEU A 1 102 ? 8.564 3.066 -10.847 1.00 89.12 102 LEU A N 1
ATOM 883 C CA . LEU A 1 102 ? 7.684 3.689 -11.842 1.00 89.12 102 LEU A CA 1
ATOM 884 C C . LEU A 1 102 ? 6.380 4.210 -11.221 1.00 89.12 102 LEU A C 1
ATOM 886 O O . LEU A 1 102 ? 5.885 5.262 -11.625 1.00 89.12 102 LEU A O 1
ATOM 890 N N . CYS A 1 103 ? 5.819 3.493 -10.244 1.00 85.88 103 CYS A N 1
ATOM 891 C CA . CYS A 1 103 ? 4.636 3.948 -9.515 1.00 85.88 103 CYS A CA 1
ATOM 892 C C . CYS A 1 103 ? 4.936 5.201 -8.690 1.00 85.88 103 CYS A C 1
ATOM 894 O O . CYS A 1 103 ? 4.163 6.160 -8.721 1.00 85.88 103 CYS A O 1
ATOM 896 N N . ALA A 1 104 ? 6.068 5.215 -7.996 1.00 79.12 104 ALA A N 1
ATOM 897 C CA . ALA A 1 104 ? 6.501 6.343 -7.191 1.00 79.12 104 ALA A CA 1
ATOM 898 C C . ALA A 1 104 ? 6.750 7.588 -8.065 1.00 79.12 104 ALA A C 1
ATOM 900 O O . ALA A 1 104 ? 6.246 8.669 -7.758 1.00 79.12 104 ALA A O 1
ATOM 901 N N . TYR A 1 105 ? 7.416 7.420 -9.212 1.00 80.50 105 TYR A N 1
ATOM 902 C CA . TYR A 1 105 ? 7.638 8.497 -10.177 1.00 80.50 105 TYR A CA 1
ATOM 903 C C . TYR A 1 105 ? 6.323 9.123 -10.676 1.00 80.50 105 TYR A C 1
ATOM 905 O O . TYR A 1 105 ? 6.144 10.343 -10.629 1.00 80.50 105 TYR A O 1
ATOM 913 N N . GLU A 1 106 ? 5.367 8.298 -11.117 1.00 78.44 106 GLU A N 1
ATOM 914 C CA . GLU A 1 106 ? 4.072 8.791 -11.606 1.00 78.44 106 GLU A CA 1
ATOM 915 C C . GLU A 1 106 ? 3.249 9.480 -10.505 1.00 78.44 106 GLU A C 1
ATOM 917 O O . GLU A 1 106 ? 2.527 10.443 -10.780 1.00 78.44 106 GLU A O 1
ATOM 922 N N . ALA A 1 107 ? 3.392 9.044 -9.251 1.00 73.69 107 ALA A N 1
ATOM 923 C CA . ALA A 1 107 ? 2.737 9.682 -8.117 1.00 73.69 107 ALA A CA 1
ATOM 924 C C . ALA A 1 107 ? 3.270 11.102 -7.867 1.00 73.69 107 ALA A C 1
ATOM 926 O O . ALA A 1 107 ? 2.473 12.031 -7.761 1.00 73.69 107 ALA A O 1
ATOM 927 N N . VAL A 1 108 ? 4.591 11.313 -7.845 1.00 67.75 108 VAL A N 1
ATOM 928 C CA . VAL A 1 108 ? 5.170 12.657 -7.639 1.00 67.75 108 VAL A CA 1
ATOM 929 C C . VAL A 1 108 ? 4.832 13.598 -8.798 1.00 67.75 108 VAL A C 1
ATOM 931 O O . VAL A 1 108 ? 4.434 14.750 -8.587 1.00 67.75 108 VAL A O 1
ATOM 934 N N . ARG A 1 109 ? 4.901 13.088 -10.033 1.00 65.12 109 ARG A N 1
ATOM 935 C CA . ARG A 1 109 ? 4.574 13.836 -11.252 1.00 65.12 109 ARG A CA 1
ATOM 936 C C . ARG A 1 109 ? 3.168 14.442 -11.222 1.00 65.12 109 ARG A C 1
ATOM 938 O O . ARG A 1 109 ? 2.973 15.556 -11.714 1.00 65.12 109 ARG A O 1
ATOM 945 N N . PHE A 1 110 ? 2.183 13.724 -10.684 1.00 56.16 110 PHE A N 1
ATOM 946 C CA . PHE A 1 110 ? 0.803 14.207 -10.625 1.00 56.16 110 PHE A CA 1
ATOM 947 C C . PHE A 1 110 ? 0.644 15.430 -9.702 1.00 56.16 110 PHE A C 1
ATOM 949 O O . PHE A 1 110 ? -0.179 16.301 -9.984 1.00 56.16 110 PHE A O 1
ATOM 956 N N . PHE A 1 111 ? 1.449 15.537 -8.637 1.00 53.22 111 PHE A N 1
ATOM 957 C CA . PHE A 1 111 ? 1.325 16.600 -7.628 1.00 53.22 111 PHE A CA 1
ATOM 958 C C . PHE A 1 111 ? 2.191 17.825 -7.901 1.00 53.22 111 PHE A C 1
ATOM 960 O O . PHE A 1 111 ? 1.773 18.939 -7.583 1.00 53.22 111 PHE A O 1
ATOM 967 N N . GLN A 1 112 ? 3.368 17.656 -8.507 1.00 54.34 112 GLN A N 1
ATOM 968 C CA . GLN A 1 112 ? 4.282 18.768 -8.768 1.00 54.34 112 GLN A CA 1
ATOM 969 C C . GLN A 1 112 ? 4.660 18.884 -10.252 1.00 54.34 112 GLN A C 1
ATOM 971 O O . GLN A 1 112 ? 5.802 18.638 -10.632 1.00 54.34 112 GLN A O 1
ATOM 976 N N . PRO A 1 113 ? 3.753 19.374 -11.119 1.00 50.03 113 PRO A N 1
ATOM 977 C CA . PRO A 1 113 ? 4.036 19.554 -12.547 1.00 50.03 113 PRO A CA 1
ATOM 978 C C . PRO A 1 113 ? 5.130 20.601 -12.862 1.00 50.03 113 PRO A C 1
ATOM 980 O O . PRO A 1 113 ? 5.417 20.837 -14.034 1.00 50.03 113 PRO A O 1
ATOM 983 N N . LYS A 1 114 ? 5.712 21.257 -11.844 1.00 44.22 114 LYS A N 1
ATOM 984 C CA . LYS A 1 114 ? 6.769 22.280 -11.946 1.00 44.22 114 LYS A CA 1
ATOM 985 C C . LYS A 1 114 ? 8.051 21.950 -11.162 1.00 44.22 114 LYS A C 1
ATOM 987 O O . LYS A 1 114 ? 8.904 22.827 -11.067 1.00 44.22 114 LYS A O 1
ATOM 992 N N . ALA A 1 115 ? 8.200 20.750 -10.595 1.00 46.06 115 ALA A N 1
ATOM 993 C CA . ALA A 1 115 ? 9.446 20.353 -9.936 1.00 46.06 115 ALA A CA 1
ATOM 994 C C . ALA A 1 115 ? 10.536 20.126 -10.996 1.00 46.06 115 ALA A C 1
ATOM 996 O O . ALA A 1 115 ? 10.720 19.025 -11.498 1.00 46.06 115 ALA A O 1
ATOM 997 N N . SER A 1 116 ? 11.194 21.204 -11.413 1.00 44.66 116 SER A N 1
ATOM 998 C CA . SER A 1 116 ? 12.338 21.172 -12.327 1.00 44.66 116 SER A CA 1
ATOM 999 C C . SER A 1 116 ? 13.679 21.276 -11.598 1.00 44.66 116 SER A C 1
ATOM 1001 O O . SER A 1 116 ? 14.697 21.432 -12.260 1.00 44.66 116 SER A O 1
ATOM 1003 N N . GLU A 1 117 ? 13.701 21.248 -10.259 1.00 44.34 117 GLU A N 1
ATOM 1004 C CA . GLU A 1 117 ? 14.934 21.486 -9.484 1.00 44.34 117 GLU A CA 1
ATOM 1005 C C . GLU A 1 117 ? 15.190 20.494 -8.332 1.00 44.34 117 GLU A C 1
ATOM 1007 O O . GLU A 1 117 ? 16.329 20.390 -7.884 1.00 44.34 117 GLU A O 1
ATOM 1012 N N . GLU A 1 118 ? 14.211 19.687 -7.912 1.00 48.00 118 GLU A N 1
ATOM 1013 C CA . GLU A 1 118 ? 14.421 18.577 -6.969 1.00 48.00 118 GLU A CA 1
ATOM 1014 C C . GLU A 1 118 ? 13.979 17.266 -7.620 1.00 48.00 118 GLU A C 1
ATOM 1016 O O . GLU A 1 118 ? 12.874 17.185 -8.157 1.00 48.00 118 GLU A O 1
ATOM 1021 N N . SER A 1 119 ? 14.854 16.251 -7.598 1.00 53.47 119 SER A N 1
ATOM 1022 C CA . SER A 1 119 ? 14.503 14.903 -8.059 1.00 53.47 119 SER A CA 1
ATOM 1023 C C . SER A 1 119 ? 13.290 14.421 -7.263 1.00 53.47 119 SER A C 1
ATOM 1025 O O . SER A 1 119 ? 13.298 14.415 -6.025 1.00 53.47 119 SER A O 1
ATOM 1027 N N . ALA A 1 120 ? 12.253 13.999 -7.988 1.00 50.28 120 ALA A N 1
ATOM 1028 C CA . ALA A 1 120 ? 11.040 13.423 -7.420 1.00 50.28 120 ALA A CA 1
ATOM 1029 C C . ALA A 1 120 ? 11.366 12.237 -6.501 1.00 50.28 120 ALA A C 1
ATOM 1031 O O . ALA A 1 120 ? 10.682 11.982 -5.510 1.00 50.28 120 ALA A O 1
ATOM 1032 N N . VAL A 1 121 ? 12.452 11.542 -6.824 1.00 48.69 121 VAL A N 1
ATOM 1033 C CA . VAL A 1 121 ? 12.901 10.329 -6.164 1.00 48.69 121 VAL A CA 1
ATOM 1034 C C . VAL A 1 121 ? 13.775 10.630 -4.940 1.00 48.69 121 VAL A C 1
ATOM 1036 O O . VAL A 1 121 ? 13.685 9.922 -3.940 1.00 48.69 121 VAL A O 1
ATOM 1039 N N . ARG A 1 122 ? 14.518 11.745 -4.918 1.00 49.59 122 ARG A N 1
ATOM 1040 C CA . ARG A 1 122 ? 15.146 12.238 -3.677 1.00 49.59 122 ARG A CA 1
ATOM 1041 C C . ARG A 1 122 ? 14.110 12.650 -2.650 1.00 49.59 122 ARG A C 1
ATOM 1043 O O . ARG A 1 122 ? 14.281 12.324 -1.487 1.00 49.59 122 ARG A O 1
ATOM 1050 N N . ALA A 1 123 ? 13.029 13.303 -3.060 1.00 44.69 123 ALA A N 1
ATOM 1051 C CA . ALA A 1 123 ? 11.950 13.663 -2.143 1.00 44.69 123 ALA A CA 1
ATOM 1052 C C . ALA A 1 123 ? 11.274 12.408 -1.541 1.00 44.69 123 ALA A C 1
ATOM 1054 O O . ALA A 1 123 ? 10.904 12.393 -0.373 1.00 44.69 123 ALA A O 1
ATOM 1055 N N . LEU A 1 124 ? 11.201 11.322 -2.316 1.00 46.97 124 LEU A N 1
ATOM 1056 C CA . LEU A 1 124 ? 10.722 10.002 -1.894 1.00 46.97 124 LEU A CA 1
ATOM 1057 C C . LEU A 1 124 ? 11.656 9.259 -0.921 1.00 46.97 124 LEU A C 1
ATOM 1059 O O . LEU A 1 124 ? 11.161 8.485 -0.112 1.00 46.97 124 LEU A O 1
ATOM 1063 N N . PHE A 1 125 ? 12.975 9.471 -0.993 1.00 49.03 125 PHE A N 1
ATOM 1064 C CA . PHE A 1 125 ? 13.965 8.733 -0.187 1.00 49.03 125 PHE A CA 1
ATOM 1065 C C . PHE A 1 125 ? 14.715 9.581 0.857 1.00 49.03 125 PHE A C 1
ATOM 1067 O O . PHE A 1 125 ? 15.529 9.033 1.602 1.00 49.03 125 PHE A O 1
ATOM 1074 N N . ALA A 1 126 ? 14.487 10.898 0.910 1.00 41.56 126 ALA A N 1
ATOM 1075 C CA . ALA A 1 126 ? 15.205 11.820 1.797 1.00 41.56 126 ALA A CA 1
ATOM 1076 C C . ALA A 1 126 ? 14.372 12.371 2.969 1.00 41.56 126 ALA A C 1
ATOM 1078 O O . ALA A 1 126 ? 14.981 12.881 3.907 1.00 41.56 126 ALA A O 1
ATOM 1079 N N . ASP A 1 127 ? 13.036 12.253 2.955 1.00 46.31 127 ASP A N 1
ATOM 1080 C CA . ASP A 1 127 ? 12.158 12.795 4.006 1.00 46.31 127 ASP A CA 1
ATOM 1081 C C . ASP A 1 127 ? 10.985 11.850 4.342 1.00 46.31 127 ASP A C 1
ATOM 1083 O O . ASP A 1 127 ? 10.160 11.533 3.480 1.00 46.31 127 ASP A O 1
ATOM 1087 N N . GLU A 1 128 ? 10.858 11.448 5.615 1.00 47.88 128 GLU A N 1
ATOM 1088 C CA . GLU A 1 128 ? 9.785 10.553 6.106 1.00 47.88 128 GLU A CA 1
ATOM 1089 C C . GLU A 1 128 ? 8.366 11.126 5.863 1.00 47.88 128 GLU A C 1
ATOM 1091 O O . GLU A 1 128 ? 7.408 10.373 5.657 1.00 47.88 128 GLU A O 1
ATOM 1096 N N . GLU A 1 129 ? 8.223 12.459 5.832 1.00 41.66 129 GLU A N 1
ATOM 1097 C CA . GLU A 1 129 ? 6.956 13.170 5.582 1.00 41.66 129 GLU A CA 1
ATOM 1098 C C . GLU A 1 129 ? 6.551 13.223 4.093 1.00 41.66 129 GLU A C 1
ATOM 1100 O O . GLU A 1 129 ? 5.362 13.312 3.783 1.00 41.66 129 GLU A O 1
ATOM 1105 N N . ILE A 1 130 ? 7.496 13.150 3.147 1.00 45.03 130 ILE A N 1
ATOM 1106 C CA . ILE A 1 130 ? 7.199 13.200 1.699 1.00 45.03 130 ILE A CA 1
ATOM 1107 C C . ILE A 1 130 ? 6.945 11.788 1.144 1.00 45.03 130 ILE A C 1
ATOM 1109 O O . ILE A 1 130 ? 6.085 11.577 0.277 1.00 45.03 130 ILE A O 1
ATOM 1113 N N . GLU A 1 131 ? 7.617 10.787 1.706 1.00 46.44 131 GLU A N 1
ATOM 1114 C CA . GLU A 1 131 ? 7.433 9.377 1.363 1.00 46.44 131 GLU A CA 1
ATOM 1115 C C . GLU A 1 131 ? 6.010 8.887 1.705 1.00 46.44 131 GLU A C 1
ATOM 1117 O O . GLU A 1 131 ? 5.356 8.207 0.908 1.00 46.44 131 GLU A O 1
ATOM 1122 N N . THR A 1 132 ? 5.449 9.346 2.830 1.00 42.72 132 THR A N 1
ATOM 1123 C CA . THR A 1 132 ? 4.055 9.081 3.222 1.00 42.72 132 THR A CA 1
ATOM 1124 C C . THR A 1 132 ? 3.045 9.740 2.281 1.00 42.72 132 THR A C 1
ATOM 1126 O O . THR A 1 132 ? 2.021 9.127 1.967 1.00 42.72 132 THR A O 1
ATOM 1129 N N . VAL A 1 133 ? 3.298 10.945 1.761 1.00 43.25 133 VAL A N 1
ATOM 1130 C CA . VAL A 1 133 ? 2.405 11.622 0.793 1.00 43.25 133 VAL A CA 1
ATOM 1131 C C . VAL A 1 133 ? 2.312 10.854 -0.531 1.00 43.25 133 VAL A C 1
ATOM 1133 O O . VAL A 1 133 ? 1.237 10.785 -1.133 1.00 43.25 133 VAL A O 1
ATOM 1136 N N . THR A 1 134 ? 3.395 10.206 -0.955 1.00 47.84 134 THR A N 1
ATOM 1137 C CA . THR A 1 134 ? 3.465 9.544 -2.267 1.00 47.84 134 THR A CA 1
ATOM 1138 C C . THR A 1 134 ? 2.650 8.243 -2.328 1.00 47.84 134 THR A C 1
ATOM 1140 O O . THR A 1 134 ? 2.077 7.901 -3.365 1.00 47.84 134 THR A O 1
ATOM 1143 N N . ILE A 1 135 ? 2.480 7.580 -1.182 1.00 50.84 135 ILE A N 1
ATOM 1144 C CA . ILE A 1 135 ? 1.702 6.345 -1.036 1.00 50.84 135 ILE A CA 1
ATOM 1145 C C . ILE A 1 135 ? 0.195 6.549 -1.305 1.00 50.84 135 ILE A C 1
ATOM 1147 O O . ILE A 1 135 ? -0.463 5.630 -1.793 1.00 50.84 135 ILE A O 1
ATOM 1151 N N . SER A 1 136 ? -0.384 7.732 -1.034 1.00 50.50 136 SER A N 1
ATOM 1152 C CA . SER A 1 136 ? -1.851 7.891 -1.132 1.00 50.50 136 SER A CA 1
ATOM 1153 C C . SER A 1 136 ? -2.383 8.132 -2.545 1.00 50.50 136 SER A C 1
ATOM 1155 O O . SER A 1 136 ? -3.586 8.022 -2.746 1.00 50.50 136 SER A O 1
ATOM 1157 N N . ASN A 1 137 ? -1.543 8.472 -3.533 1.00 56.00 137 ASN A N 1
ATOM 1158 C CA . ASN A 1 137 ? -2.061 9.053 -4.781 1.00 56.00 137 ASN A CA 1
ATOM 1159 C C . ASN A 1 137 ? -1.544 8.433 -6.095 1.00 56.00 137 ASN A C 1
ATOM 1161 O O . ASN A 1 137 ? -1.728 9.015 -7.162 1.00 56.00 137 ASN A O 1
ATOM 1165 N N . CYS A 1 138 ? -0.995 7.213 -6.062 1.00 58.25 138 CYS A N 1
ATOM 1166 C CA . CYS A 1 138 ? -0.674 6.431 -7.270 1.00 58.25 138 CYS A CA 1
ATOM 1167 C C . CYS A 1 138 ? -1.828 5.517 -7.741 1.00 58.25 138 CYS A C 1
ATOM 1169 O O . CYS A 1 138 ? -1.602 4.529 -8.448 1.00 58.25 138 CYS A O 1
ATOM 1171 N N . GLU A 1 139 ? -3.074 5.776 -7.333 1.00 65.88 139 GLU A N 1
ATOM 1172 C CA . GLU A 1 139 ? -4.147 4.789 -7.500 1.00 65.88 139 GLU A CA 1
ATOM 1173 C C . GLU A 1 139 ? -4.344 4.354 -8.957 1.00 65.88 139 GLU A C 1
ATOM 1175 O O . GLU A 1 139 ? -4.483 3.167 -9.224 1.00 65.88 139 GLU A O 1
ATOM 1180 N N . VAL A 1 140 ? -4.338 5.271 -9.929 1.00 75.00 140 VAL A N 1
ATOM 1181 C CA . VAL A 1 140 ? -4.687 4.922 -11.321 1.00 75.00 140 VAL A CA 1
ATOM 1182 C C . VAL A 1 140 ? -3.615 4.049 -11.983 1.00 75.00 140 VAL A C 1
ATOM 1184 O O . VAL A 1 140 ? -3.941 3.060 -12.653 1.00 75.00 140 VAL A O 1
ATOM 1187 N N . PHE A 1 141 ? -2.341 4.394 -11.790 1.00 83.12 141 PHE A N 1
ATOM 1188 C CA . PHE A 1 141 ? -1.219 3.667 -12.381 1.00 83.12 141 PHE A CA 1
ATOM 1189 C C . PHE A 1 141 ? -1.020 2.314 -11.682 1.00 83.12 141 PHE A C 1
ATOM 1191 O O . PHE A 1 141 ? -0.991 1.277 -12.351 1.00 83.12 141 PHE A O 1
ATOM 1198 N N . SER A 1 142 ? -1.065 2.296 -10.344 1.00 87.31 142 SER A N 1
ATOM 1199 C CA . SER A 1 142 ? -1.022 1.066 -9.538 1.00 87.31 142 SER A CA 1
ATOM 1200 C C . SER A 1 142 ? -2.194 0.127 -9.853 1.00 87.31 142 SER A C 1
ATOM 1202 O O . SER A 1 142 ? -1.984 -1.061 -10.098 1.00 87.31 142 SER A O 1
ATOM 1204 N N . LYS A 1 143 ? -3.430 0.644 -9.973 1.00 87.62 143 LYS A N 1
ATOM 1205 C CA . LYS A 1 143 ? -4.616 -0.145 -10.376 1.00 87.62 143 LYS A CA 1
ATOM 1206 C C . LYS A 1 143 ? -4.447 -0.759 -11.766 1.00 87.62 143 LYS A C 1
ATOM 1208 O O . LYS A 1 143 ? -4.927 -1.866 -12.018 1.00 87.62 143 LYS A O 1
ATOM 1213 N N . SER A 1 144 ? -3.772 -0.068 -12.681 1.00 90.44 144 SER A N 1
ATOM 1214 C CA . SER A 1 144 ? -3.524 -0.582 -14.031 1.00 90.44 144 SER A CA 1
ATOM 1215 C C . SER A 1 144 ? -2.484 -1.703 -14.038 1.00 90.44 144 SER A C 1
ATOM 1217 O O . SER A 1 144 ? -2.724 -2.739 -14.665 1.00 90.44 144 SER A O 1
ATOM 1219 N N . PHE A 1 145 ? -1.400 -1.569 -13.270 1.00 92.44 145 PHE A N 1
ATOM 1220 C CA . PHE A 1 145 ? -0.473 -2.675 -13.033 1.00 92.44 145 PHE A CA 1
ATOM 1221 C C . PHE A 1 145 ? -1.150 -3.856 -12.341 1.00 92.44 145 PHE A C 1
ATOM 1223 O O . PHE A 1 145 ? -1.000 -4.985 -12.801 1.00 92.44 145 PHE A O 1
ATOM 1230 N N . ASN A 1 146 ? -1.965 -3.623 -11.311 1.00 92.38 146 ASN A N 1
ATOM 1231 C CA . ASN A 1 146 ? -2.682 -4.686 -10.605 1.00 92.38 146 ASN A CA 1
ATOM 1232 C C . ASN A 1 146 ? -3.585 -5.505 -11.529 1.00 92.38 146 ASN A C 1
ATOM 1234 O O . ASN A 1 146 ? -3.607 -6.729 -11.417 1.00 92.38 146 ASN A O 1
ATOM 1238 N N . LYS A 1 147 ? -4.242 -4.880 -12.515 1.00 91.06 147 LYS A N 1
ATOM 1239 C CA . LYS A 1 147 ? -4.995 -5.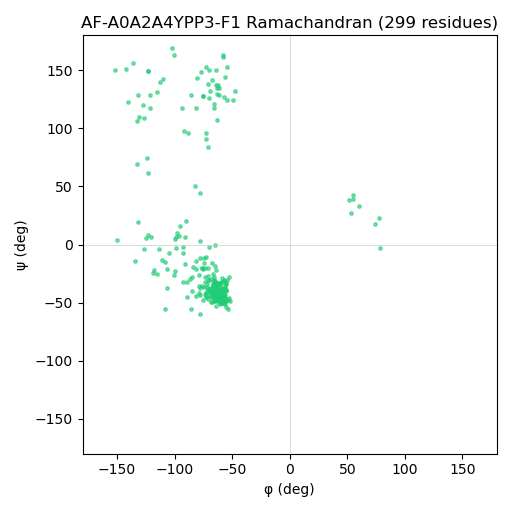610 -13.553 1.00 91.06 147 LYS A CA 1
ATOM 1240 C C . LYS A 1 147 ? -4.102 -6.537 -14.380 1.00 91.06 147 LYS A C 1
ATOM 1242 O O . LYS A 1 147 ? -4.536 -7.623 -14.761 1.00 91.06 147 LYS A O 1
ATOM 1247 N N . ILE A 1 148 ? -2.872 -6.121 -14.686 1.00 92.94 148 ILE A N 1
ATOM 1248 C CA . ILE A 1 148 ? -1.898 -6.944 -15.418 1.00 92.94 148 ILE A CA 1
ATOM 1249 C C . ILE A 1 148 ? -1.400 -8.087 -14.528 1.00 92.94 148 ILE A C 1
ATOM 1251 O O . ILE A 1 148 ? -1.402 -9.238 -14.965 1.00 92.94 148 ILE A O 1
ATOM 1255 N N . LEU A 1 149 ? -1.028 -7.784 -13.283 1.00 91.69 149 LEU A N 1
ATOM 1256 C CA . LEU A 1 149 ? -0.549 -8.753 -12.297 1.00 91.69 149 LEU A CA 1
ATOM 1257 C C . LEU A 1 149 ? -1.601 -9.828 -12.005 1.00 91.69 149 LEU A C 1
ATOM 1259 O O . LEU A 1 149 ? -1.281 -11.015 -12.007 1.00 91.69 149 LEU A O 1
ATOM 1263 N N . GLU A 1 150 ? -2.865 -9.435 -11.846 1.00 89.19 150 GLU A N 1
ATOM 1264 C CA . GLU A 1 150 ? -3.992 -10.352 -11.673 1.00 89.19 150 GLU A CA 1
ATOM 1265 C C . GLU A 1 150 ? -4.221 -11.214 -12.916 1.00 89.19 150 GLU A C 1
ATOM 1267 O O . GLU A 1 150 ? -4.304 -12.439 -12.825 1.00 89.19 150 GLU A O 1
ATOM 1272 N N . LYS A 1 151 ? -4.251 -10.595 -14.103 1.00 85.75 151 LYS A N 1
ATOM 1273 C CA . LYS A 1 151 ? -4.425 -11.301 -15.381 1.00 85.75 151 LYS A CA 1
ATOM 1274 C C . LYS A 1 151 ? -3.345 -12.360 -15.622 1.00 85.75 151 LYS A C 1
ATOM 1276 O O . LYS A 1 151 ? -3.625 -13.375 -16.264 1.00 85.75 151 LYS A O 1
ATOM 1281 N N . GLU A 1 152 ? -2.131 -12.119 -15.138 1.00 86.44 152 GLU A N 1
ATOM 1282 C CA . GLU A 1 152 ? -0.984 -13.022 -15.271 1.00 86.44 152 GLU A CA 1
ATOM 1283 C C . GLU A 1 152 ? -0.732 -13.904 -14.043 1.00 86.44 152 GLU A C 1
ATOM 1285 O O . GLU A 1 152 ? 0.281 -14.601 -13.994 1.00 86.44 152 GLU A O 1
ATOM 1290 N N . ASN A 1 153 ? -1.669 -13.924 -13.092 1.00 80.81 153 ASN A N 1
ATOM 1291 C CA . ASN A 1 153 ? -1.623 -14.740 -11.880 1.00 80.81 153 ASN A CA 1
ATOM 1292 C C . ASN A 1 153 ? -0.352 -14.538 -11.031 1.00 80.81 153 ASN A C 1
ATOM 1294 O O . ASN A 1 153 ? 0.228 -15.484 -10.491 1.00 80.81 153 ASN A O 1
ATOM 1298 N N . SER A 1 154 ? 0.106 -13.290 -10.934 1.00 86.44 154 SER A N 1
ATOM 1299 C CA . SER A 1 154 ? 1.192 -12.913 -10.033 1.00 86.44 154 SER A CA 1
ATOM 1300 C C . SER A 1 154 ? 0.752 -13.052 -8.574 1.00 86.44 154 SER A C 1
ATOM 1302 O O . SER A 1 154 ? -0.380 -12.693 -8.232 1.00 86.44 154 SER A O 1
ATOM 1304 N N . ALA A 1 155 ? 1.661 -13.522 -7.715 1.00 84.88 155 ALA A N 1
ATOM 1305 C CA . ALA A 1 155 ? 1.482 -13.560 -6.262 1.00 84.88 155 ALA A CA 1
ATOM 1306 C C . ALA A 1 155 ? 1.502 -12.166 -5.604 1.00 84.88 155 ALA A C 1
ATOM 1308 O O . ALA A 1 155 ? 1.337 -12.061 -4.394 1.00 84.88 155 ALA A O 1
ATOM 1309 N N . TYR A 1 156 ? 1.719 -11.109 -6.391 1.00 89.81 156 TYR A N 1
ATOM 1310 C CA . TYR A 1 156 ? 1.964 -9.768 -5.887 1.00 89.81 156 TYR A CA 1
ATOM 1311 C C . TYR A 1 156 ? 0.967 -8.745 -6.418 1.00 89.81 156 TYR A C 1
ATOM 1313 O O . TYR A 1 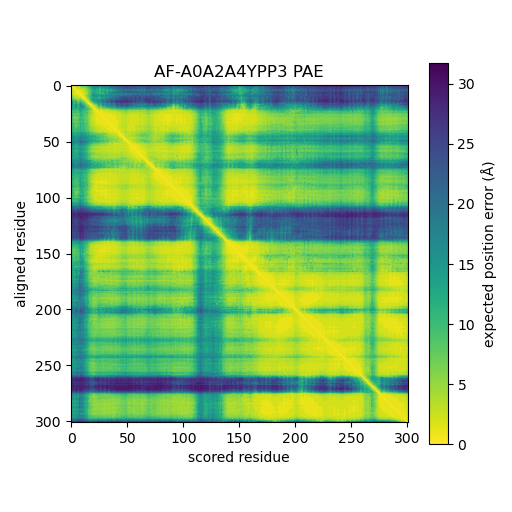156 ? 0.473 -8.864 -7.546 1.00 89.81 156 TYR A O 1
ATOM 1321 N N . ARG A 1 157 ? 0.692 -7.721 -5.613 1.00 92.12 157 ARG A N 1
ATOM 1322 C CA . ARG A 1 157 ? -0.087 -6.531 -5.978 1.00 92.12 157 ARG A CA 1
ATOM 1323 C C . ARG A 1 157 ? 0.596 -5.289 -5.442 1.00 92.12 157 ARG A C 1
ATOM 1325 O O . ARG A 1 157 ? 1.353 -5.366 -4.489 1.00 92.12 157 ARG A O 1
ATOM 1332 N N . ILE A 1 158 ? 0.316 -4.160 -6.063 1.00 90.50 158 ILE A N 1
ATOM 1333 C CA . ILE A 1 158 ? 0.785 -2.850 -5.644 1.00 90.50 158 ILE A CA 1
ATOM 1334 C C . ILE A 1 158 ? -0.292 -2.244 -4.752 1.00 90.50 158 ILE A C 1
ATOM 1336 O O . ILE A 1 158 ? -1.413 -2.041 -5.215 1.00 90.50 158 ILE A O 1
ATOM 1340 N N . ILE A 1 159 ? 0.034 -1.983 -3.493 1.00 86.31 159 ILE A N 1
ATOM 1341 C CA . ILE A 1 159 ? -0.856 -1.382 -2.497 1.00 86.31 159 ILE A CA 1
ATOM 1342 C C . ILE A 1 159 ? -0.115 -0.193 -1.920 1.00 86.31 159 ILE A C 1
ATOM 1344 O O . ILE A 1 159 ? 0.987 -0.341 -1.396 1.00 86.31 159 ILE A O 1
ATOM 1348 N N . GLY A 1 160 ? -0.692 0.998 -2.060 1.00 77.12 160 GLY A N 1
ATOM 1349 C CA . GLY A 1 160 ? -0.009 2.207 -1.622 1.00 77.12 160 GLY A CA 1
ATOM 1350 C C . GLY A 1 160 ? 1.331 2.448 -2.337 1.00 77.12 160 GLY A C 1
ATOM 1351 O O . GLY A 1 160 ? 2.285 2.917 -1.733 1.00 77.12 160 GLY A O 1
ATOM 1352 N N . GLY A 1 161 ? 1.447 2.057 -3.609 1.00 81.19 161 GLY A N 1
ATOM 1353 C CA . GLY A 1 161 ? 2.694 2.175 -4.376 1.00 81.19 161 GLY A CA 1
ATOM 1354 C C . GLY A 1 161 ? 3.756 1.108 -4.077 1.00 81.19 161 GLY A C 1
ATOM 1355 O O . GLY A 1 161 ? 4.765 1.076 -4.774 1.00 81.19 161 GLY A O 1
ATOM 1356 N N . LEU A 1 162 ? 3.512 0.209 -3.119 1.00 84.69 162 LEU A N 1
ATOM 1357 C CA . LEU A 1 162 ? 4.444 -0.844 -2.706 1.00 84.69 162 LEU A CA 1
ATOM 1358 C C . LEU A 1 162 ? 3.947 -2.228 -3.120 1.00 84.69 162 LEU A C 1
ATOM 1360 O O . LEU A 1 162 ? 2.753 -2.525 -3.061 1.00 84.69 162 LEU A O 1
ATOM 1364 N N . VAL A 1 163 ? 4.860 -3.102 -3.518 1.00 88.94 163 VAL A N 1
ATOM 1365 C CA . VAL A 1 163 ? 4.584 -4.470 -3.941 1.00 88.94 163 VAL A CA 1
ATOM 1366 C C . VAL A 1 163 ? 4.429 -5.370 -2.715 1.00 88.94 163 VAL A C 1
ATOM 1368 O O . VAL A 1 163 ? 5.365 -5.611 -1.960 1.00 88.94 163 VAL A O 1
ATOM 1371 N N . GLN A 1 164 ? 3.235 -5.936 -2.564 1.00 86.06 164 GLN A N 1
ATOM 1372 C CA . GLN A 1 164 ? 2.828 -6.776 -1.444 1.00 86.06 164 GLN A CA 1
ATOM 1373 C C . GLN A 1 164 ? 2.354 -8.154 -1.897 1.00 86.06 164 GLN A C 1
ATOM 1375 O O . GLN A 1 164 ? 1.744 -8.316 -2.957 1.00 86.06 164 GLN A O 1
ATOM 1380 N N . GLU A 1 165 ? 2.557 -9.157 -1.042 1.00 86.81 165 GLU A N 1
ATOM 1381 C CA . GLU A 1 165 ? 1.997 -10.510 -1.185 1.00 86.81 165 GLU A CA 1
ATOM 1382 C C . GLU A 1 165 ? 0.547 -10.582 -0.659 1.00 86.81 165 GLU A C 1
ATOM 1384 O O . GLU A 1 165 ? 0.171 -11.411 0.175 1.00 86.81 165 GLU A O 1
ATOM 1389 N N . ILE A 1 166 ? -0.281 -9.648 -1.126 1.00 84.19 166 ILE A N 1
ATOM 1390 C CA . ILE A 1 166 ? -1.702 -9.533 -0.798 1.00 84.19 166 ILE A CA 1
ATOM 1391 C C . ILE A 1 166 ? -2.442 -9.488 -2.130 1.00 84.19 166 ILE A C 1
ATOM 1393 O O . ILE A 1 166 ? -2.321 -8.530 -2.887 1.00 84.19 166 ILE A O 1
ATOM 1397 N N . THR A 1 167 ? -3.156 -10.562 -2.461 1.00 84.75 167 THR A N 1
ATOM 1398 C CA . THR A 1 167 ? -3.782 -10.733 -3.783 1.00 84.75 167 THR A CA 1
ATOM 1399 C C . THR A 1 167 ? -5.303 -10.665 -3.759 1.00 84.75 167 THR A C 1
ATOM 1401 O O . THR A 1 167 ? -5.904 -10.549 -4.830 1.00 84.75 167 THR A O 1
ATOM 1404 N N . ASP A 1 168 ? -5.917 -10.731 -2.575 1.00 88.50 168 ASP A N 1
ATOM 1405 C CA . ASP A 1 168 ? -7.364 -10.628 -2.412 1.00 88.50 168 ASP A CA 1
ATOM 1406 C C . ASP A 1 168 ? -7.824 -9.176 -2.575 1.00 88.50 168 ASP A C 1
ATOM 1408 O O . ASP A 1 168 ? -7.301 -8.265 -1.936 1.00 88.50 168 ASP A O 1
ATOM 1412 N N . GLN A 1 169 ? -8.811 -8.957 -3.444 1.00 86.31 169 GLN A N 1
ATOM 1413 C CA . GLN A 1 169 ? -9.268 -7.608 -3.778 1.00 86.31 169 GLN A CA 1
ATOM 1414 C C . GLN A 1 169 ? -10.024 -6.928 -2.630 1.00 86.31 169 GLN A C 1
ATOM 1416 O O . GLN A 1 169 ? -9.997 -5.703 -2.549 1.00 86.31 169 GLN A O 1
ATOM 1421 N N . ASN A 1 170 ? -10.670 -7.684 -1.735 1.00 89.75 170 ASN A N 1
ATOM 1422 C CA . ASN A 1 170 ? -11.340 -7.089 -0.579 1.00 89.75 170 ASN A CA 1
ATOM 1423 C C . ASN A 1 170 ? -10.305 -6.622 0.443 1.00 89.75 170 ASN A C 1
ATOM 1425 O O . ASN A 1 170 ? -10.412 -5.507 0.934 1.00 89.75 170 ASN A O 1
ATOM 1429 N N . GLU A 1 171 ? -9.269 -7.426 0.704 1.00 92.81 171 GLU A N 1
ATOM 1430 C CA . GLU A 1 171 ? -8.171 -7.025 1.594 1.00 92.81 171 GLU A CA 1
ATOM 1431 C C . GLU A 1 171 ? -7.450 -5.769 1.088 1.00 92.81 171 GLU A C 1
ATOM 1433 O O . GLU A 1 171 ? -7.203 -4.844 1.859 1.00 92.81 171 GLU A O 1
ATOM 1438 N N . ILE A 1 172 ? -7.159 -5.709 -0.217 1.00 89.69 172 ILE A N 1
ATOM 1439 C CA . ILE A 1 172 ? -6.551 -4.529 -0.851 1.00 89.69 172 ILE A CA 1
ATOM 1440 C C . ILE A 1 172 ? -7.461 -3.313 -0.693 1.00 89.69 172 ILE A C 1
ATOM 1442 O O . ILE A 1 172 ? -7.011 -2.271 -0.222 1.00 89.69 172 ILE A O 1
ATOM 1446 N N . SER A 1 173 ? -8.740 -3.452 -1.059 1.00 89.75 173 SER A N 1
ATOM 1447 C CA . SER A 1 173 ? -9.716 -2.363 -0.984 1.00 89.75 173 SER A CA 1
ATOM 1448 C C . SER A 1 173 ? -9.868 -1.837 0.440 1.00 89.75 173 SER A C 1
ATOM 1450 O O . SER A 1 173 ? -10.011 -0.632 0.628 1.00 89.75 173 SER A O 1
ATOM 1452 N N . GLU A 1 174 ? -9.833 -2.713 1.442 1.00 95.12 174 GLU A N 1
ATOM 1453 C CA . GLU A 1 174 ? -9.962 -2.331 2.846 1.00 95.12 174 GLU A CA 1
ATOM 1454 C C . GLU A 1 174 ? -8.780 -1.466 3.302 1.00 95.12 174 GLU A C 1
ATOM 1456 O O . GLU A 1 174 ? -8.964 -0.414 3.921 1.00 95.12 174 GLU A O 1
ATOM 1461 N N . ILE A 1 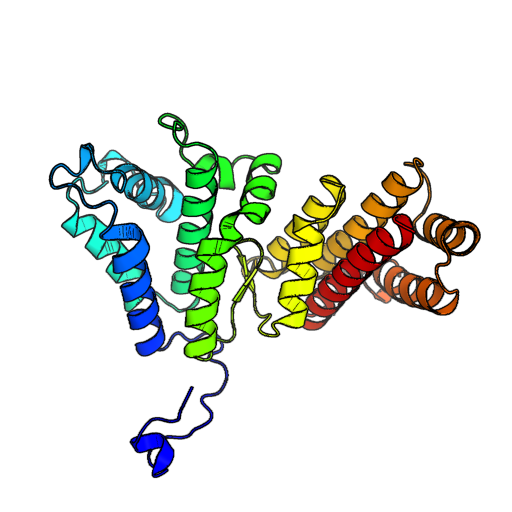175 ? -7.563 -1.877 2.934 1.00 94.88 175 ILE A N 1
ATOM 1462 C CA . ILE A 1 175 ? -6.332 -1.142 3.237 1.00 94.88 175 ILE A CA 1
ATOM 1463 C C . ILE A 1 175 ? -6.313 0.203 2.503 1.00 94.88 175 ILE A C 1
ATOM 1465 O O . ILE A 1 175 ? -6.062 1.233 3.129 1.00 94.88 175 ILE A O 1
ATOM 1469 N N . GLU A 1 176 ? -6.608 0.217 1.199 1.00 90.56 176 GLU A N 1
ATOM 1470 C CA . GLU A 1 176 ? -6.641 1.450 0.401 1.00 90.56 176 GLU A CA 1
ATOM 1471 C C . GLU A 1 176 ? -7.683 2.437 0.943 1.00 90.56 176 GLU A C 1
ATOM 1473 O O . GLU A 1 176 ? -7.368 3.612 1.125 1.00 90.56 176 GLU A O 1
ATOM 1478 N N . THR A 1 177 ? -8.881 1.965 1.298 1.00 92.50 177 THR A N 1
ATOM 1479 C CA . THR A 1 177 ? -9.933 2.807 1.897 1.00 92.50 177 THR A CA 1
ATOM 1480 C C . THR A 1 177 ? -9.459 3.414 3.221 1.00 92.50 177 THR A C 1
ATOM 1482 O O . THR A 1 177 ? -9.573 4.623 3.424 1.00 92.50 177 THR A O 1
ATOM 1485 N N . ALA A 1 178 ? -8.825 2.616 4.087 1.00 94.94 178 ALA A N 1
ATOM 1486 C CA . ALA A 1 178 ? -8.317 3.088 5.377 1.00 94.94 178 ALA A CA 1
ATOM 1487 C C . ALA A 1 178 ? -7.160 4.091 5.250 1.00 94.94 178 ALA A C 1
ATOM 1489 O O . ALA A 1 178 ? -6.947 4.913 6.143 1.00 94.94 178 ALA A O 1
ATOM 1490 N N . ILE A 1 179 ? -6.411 4.048 4.149 1.00 92.19 179 ILE A N 1
ATOM 1491 C CA . ILE A 1 179 ? -5.339 5.003 3.861 1.00 92.19 179 ILE A CA 1
ATOM 1492 C C . ILE A 1 179 ? -5.889 6.267 3.193 1.00 92.19 179 ILE A C 1
ATOM 1494 O O . ILE A 1 179 ? -5.452 7.372 3.516 1.00 92.19 179 ILE A O 1
ATOM 1498 N N . ASN A 1 180 ? -6.847 6.145 2.280 1.00 87.88 180 ASN A N 1
ATOM 1499 C CA . ASN A 1 180 ? -7.270 7.263 1.440 1.00 87.88 180 ASN A CA 1
ATOM 1500 C C . ASN A 1 180 ? -8.397 8.074 2.089 1.00 87.88 180 ASN A C 1
ATOM 1502 O O . ASN A 1 180 ? -8.278 9.300 2.196 1.00 87.88 180 ASN A O 1
ATOM 1506 N N . ASP A 1 181 ? -9.404 7.403 2.647 1.00 88.31 181 ASP A N 1
ATOM 1507 C CA . ASP A 1 181 ? -10.643 8.032 3.130 1.00 88.31 181 ASP A CA 1
ATOM 1508 C C . ASP A 1 181 ? -10.595 8.415 4.616 1.00 88.31 181 ASP A C 1
ATOM 1510 O O . ASP A 1 181 ? -11.489 9.088 5.137 1.00 88.31 181 ASP A O 1
ATOM 1514 N N . ASN A 1 182 ? -9.535 8.017 5.317 1.00 89.81 182 ASN A N 1
ATOM 1515 C CA . ASN A 1 182 ? -9.350 8.337 6.724 1.00 89.81 182 ASN A CA 1
ATOM 1516 C C . ASN A 1 182 ? -9.230 9.863 6.938 1.00 89.81 182 ASN A C 1
ATOM 1518 O O . ASN A 1 182 ? -8.523 10.544 6.195 1.00 89.81 182 ASN A O 1
ATOM 1522 N N . PRO A 1 183 ? -9.912 10.457 7.930 1.00 88.12 183 PRO A N 1
ATOM 1523 C CA . PRO A 1 183 ? -9.815 11.894 8.174 1.00 88.12 183 PRO A CA 1
ATOM 1524 C C . PRO A 1 183 ? -8.473 12.318 8.792 1.00 88.12 183 PRO A C 1
ATOM 1526 O O . PRO A 1 183 ? -8.212 13.517 8.871 1.00 88.12 183 PRO A O 1
ATOM 1529 N N . ILE A 1 184 ? -7.629 11.375 9.242 1.00 90.56 184 ILE A N 1
ATOM 1530 C CA . ILE A 1 184 ? -6.434 11.676 10.037 1.00 90.56 184 ILE A CA 1
ATOM 1531 C C . ILE A 1 184 ? -5.140 11.208 9.420 1.00 90.56 184 ILE A C 1
ATOM 1533 O O . ILE A 1 184 ? -4.874 10.014 9.330 1.00 90.56 184 ILE A O 1
ATOM 1537 N N . GLN A 1 185 ? -4.286 12.187 9.117 1.00 88.94 185 GLN A N 1
ATOM 1538 C CA . GLN A 1 185 ? -2.986 11.971 8.501 1.00 88.94 185 GLN A CA 1
ATOM 1539 C C . GLN A 1 185 ? -2.109 11.016 9.317 1.00 88.94 185 GLN A C 1
ATOM 1541 O O . GLN A 1 185 ? -1.721 9.987 8.789 1.00 88.94 185 GLN A O 1
ATOM 1546 N N . HIS A 1 186 ? -1.938 11.241 10.625 1.00 91.06 186 HIS A N 1
ATOM 1547 C CA . HIS A 1 186 ? -1.143 10.340 11.475 1.00 91.06 186 HIS A CA 1
ATOM 1548 C C . HIS A 1 186 ? -1.619 8.878 11.441 1.00 91.06 186 HIS A C 1
ATOM 1550 O O . HIS A 1 186 ? -0.814 7.955 11.448 1.00 91.06 186 HIS A O 1
ATOM 1556 N N . SER A 1 187 ? -2.933 8.647 11.372 1.00 94.88 187 SER A N 1
ATOM 1557 C CA . SER A 1 187 ? -3.494 7.297 11.271 1.00 94.88 187 SER A CA 1
ATOM 1558 C C . SER A 1 187 ? -3.174 6.669 9.908 1.00 94.88 187 SER A C 1
ATOM 1560 O O . SER A 1 187 ? -2.783 5.505 9.849 1.00 94.88 187 SER A O 1
ATOM 1562 N N . LYS A 1 188 ? -3.249 7.455 8.823 1.00 93.69 188 LYS A N 1
ATOM 1563 C CA . LYS A 1 188 ? -2.798 7.029 7.488 1.00 93.69 188 LYS A CA 1
ATOM 1564 C C . LYS A 1 188 ? -1.323 6.666 7.496 1.00 93.69 188 LYS A C 1
ATOM 1566 O O . LYS A 1 188 ? -0.965 5.616 6.980 1.00 93.69 188 LYS A O 1
ATOM 1571 N N . ASP A 1 189 ? -0.484 7.518 8.068 1.00 90.75 189 ASP A N 1
ATOM 1572 C CA . ASP A 1 189 ? 0.971 7.365 8.047 1.00 90.75 189 ASP A CA 1
ATOM 1573 C C . ASP A 1 189 ? 1.402 6.075 8.742 1.00 90.75 189 ASP A C 1
ATOM 1575 O O . ASP A 1 189 ? 2.209 5.331 8.196 1.00 90.75 189 ASP A O 1
ATOM 1579 N N . HIS A 1 190 ? 0.766 5.730 9.860 1.00 95.75 190 HIS A N 1
ATOM 1580 C CA . HIS A 1 190 ? 0.968 4.445 10.524 1.00 95.75 190 HIS A CA 1
ATOM 1581 C C . HIS A 1 190 ? 0.574 3.237 9.648 1.00 95.75 190 HIS A C 1
ATOM 1583 O O . HIS A 1 190 ? 1.330 2.272 9.554 1.00 95.75 190 HIS A O 1
ATOM 1589 N N . LEU A 1 191 ? -0.563 3.271 8.937 1.00 94.94 191 LEU A N 1
ATOM 1590 C CA . LEU A 1 191 ? -0.939 2.184 8.010 1.00 94.94 191 LEU A CA 1
ATOM 1591 C C . LEU A 1 191 ? 0.046 2.056 6.840 1.00 94.94 191 LEU A C 1
ATOM 1593 O O . LEU A 1 191 ? 0.400 0.952 6.423 1.00 94.94 191 LEU A O 1
ATOM 1597 N N . LYS A 1 192 ? 0.513 3.191 6.320 1.00 90.25 192 LYS A N 1
ATOM 1598 C CA . LYS A 1 192 ? 1.520 3.254 5.258 1.00 90.25 192 LYS A CA 1
ATOM 1599 C C . LYS A 1 192 ? 2.865 2.708 5.727 1.00 90.25 192 LYS A C 1
ATOM 1601 O O . LYS A 1 192 ? 3.484 1.916 5.023 1.00 90.25 192 LYS A O 1
ATOM 1606 N N . GLN A 1 193 ? 3.284 3.074 6.934 1.00 90.88 193 GLN A N 1
ATOM 1607 C CA . GLN A 1 193 ? 4.505 2.569 7.541 1.00 90.88 193 GLN A CA 1
ATOM 1608 C C . GLN A 1 193 ? 4.411 1.060 7.798 1.00 90.88 193 GLN A C 1
ATOM 1610 O O . GLN A 1 193 ? 5.360 0.326 7.522 1.00 90.88 193 GLN A O 1
ATOM 1615 N N . ALA A 1 194 ? 3.252 0.567 8.243 1.00 92.00 194 ALA A N 1
ATOM 1616 C CA . ALA A 1 194 ? 3.009 -0.864 8.396 1.00 92.00 194 ALA A CA 1
ATOM 1617 C C . ALA A 1 194 ? 3.154 -1.629 7.069 1.00 92.00 194 ALA A C 1
ATOM 1619 O O . ALA A 1 194 ? 3.788 -2.688 7.052 1.00 92.00 194 ALA A O 1
ATOM 1620 N N . LEU A 1 195 ? 2.616 -1.087 5.966 1.00 89.31 195 LEU A N 1
ATOM 1621 C CA . LEU A 1 195 ? 2.819 -1.621 4.614 1.00 89.31 195 LEU A CA 1
ATOM 1622 C C . LEU A 1 195 ? 4.304 -1.619 4.232 1.00 89.31 195 LEU A C 1
ATOM 1624 O O . LEU A 1 195 ? 4.815 -2.658 3.813 1.00 89.31 195 LEU A O 1
ATOM 1628 N N . LYS A 1 196 ? 5.003 -0.493 4.421 1.00 84.38 196 LYS A N 1
ATOM 1629 C CA . LYS A 1 196 ? 6.429 -0.340 4.090 1.00 84.38 196 LYS A CA 1
ATOM 1630 C C . LYS A 1 196 ? 7.295 -1.393 4.772 1.00 84.38 196 LYS A C 1
ATOM 1632 O O . LYS A 1 196 ? 8.082 -2.075 4.118 1.00 84.38 196 LYS A O 1
ATOM 1637 N N . ILE A 1 197 ? 7.098 -1.579 6.073 1.00 84.19 197 ILE A N 1
ATOM 1638 C CA . ILE A 1 197 ? 7.837 -2.574 6.853 1.00 84.19 197 ILE A CA 1
ATOM 1639 C C . ILE A 1 197 ? 7.551 -4.002 6.357 1.00 84.19 197 ILE A C 1
ATOM 1641 O O . ILE A 1 197 ? 8.443 -4.845 6.366 1.00 84.19 197 ILE A O 1
ATOM 1645 N N . MET A 1 198 ? 6.325 -4.296 5.908 1.00 83.75 198 MET A N 1
ATOM 1646 C CA . MET A 1 198 ? 5.994 -5.612 5.338 1.00 83.75 198 MET A CA 1
ATOM 1647 C C . MET A 1 198 ? 6.627 -5.860 3.965 1.00 83.75 198 MET A C 1
ATOM 1649 O O . MET A 1 198 ? 6.901 -7.015 3.638 1.00 83.75 198 MET A O 1
ATOM 1653 N N . SER A 1 199 ? 6.835 -4.809 3.168 1.00 77.06 199 SER A N 1
ATOM 1654 C CA . SER A 1 199 ? 7.444 -4.916 1.837 1.00 77.06 199 SER A CA 1
ATOM 1655 C C . SER A 1 199 ? 8.975 -4.996 1.865 1.00 77.06 199 SER A C 1
ATOM 1657 O O . SER A 1 199 ? 9.564 -5.505 0.911 1.00 77.06 199 SER A O 1
ATOM 1659 N N . ASP A 1 200 ? 9.628 -4.542 2.944 1.00 75.00 200 ASP A N 1
ATOM 1660 C CA . ASP A 1 200 ? 11.090 -4.572 3.084 1.00 75.00 200 ASP A CA 1
ATOM 1661 C C . ASP A 1 200 ? 11.603 -5.999 3.327 1.00 75.00 200 ASP A C 1
ATOM 1663 O O . ASP A 1 200 ? 11.627 -6.512 4.446 1.00 75.00 200 ASP A O 1
ATOM 1667 N N . ARG A 1 201 ? 12.028 -6.658 2.246 1.00 67.38 201 ARG A N 1
ATOM 1668 C CA . ARG A 1 201 ? 12.533 -8.037 2.291 1.00 67.38 201 ARG A CA 1
ATOM 1669 C C . ARG A 1 201 ? 13.939 -8.169 2.859 1.00 67.38 201 ARG A C 1
ATOM 1671 O O . ARG A 1 201 ? 14.297 -9.275 3.268 1.00 67.38 201 ARG A O 1
ATOM 1678 N N . ASP A 1 202 ? 14.717 -7.092 2.858 1.00 61.97 202 ASP A N 1
ATOM 1679 C CA . ASP A 1 202 ? 16.101 -7.106 3.326 1.00 61.97 202 ASP A CA 1
ATOM 1680 C C . ASP A 1 202 ? 16.160 -6.921 4.849 1.00 61.97 202 ASP A C 1
ATOM 1682 O O . ASP A 1 202 ? 17.048 -7.471 5.507 1.00 61.97 202 ASP A O 1
ATOM 1686 N N . ASN A 1 203 ? 15.169 -6.231 5.426 1.00 70.50 203 ASN A N 1
ATOM 1687 C CA . ASN A 1 203 ? 15.035 -6.009 6.861 1.00 70.50 203 ASN A CA 1
ATOM 1688 C C . ASN A 1 203 ? 13.608 -6.296 7.372 1.00 70.50 203 ASN A C 1
ATOM 1690 O O . ASN A 1 203 ? 12.870 -5.402 7.786 1.00 70.50 203 ASN A O 1
ATOM 1694 N N . LEU A 1 204 ? 13.228 -7.578 7.371 1.00 74.12 204 LEU A N 1
ATOM 1695 C CA . LEU A 1 204 ? 11.905 -8.028 7.815 1.00 74.12 204 LEU A CA 1
ATOM 1696 C C . LEU A 1 204 ? 11.656 -7.720 9.306 1.00 74.12 204 LEU A C 1
ATOM 1698 O O . LEU A 1 204 ? 12.150 -8.429 10.186 1.00 74.12 204 LEU A O 1
ATOM 1702 N N . ASP A 1 205 ? 10.801 -6.733 9.590 1.00 83.88 205 ASP A N 1
ATOM 1703 C CA . ASP A 1 205 ? 10.340 -6.397 10.946 1.00 83.88 205 ASP A CA 1
ATOM 1704 C C . ASP A 1 205 ? 8.807 -6.447 11.068 1.00 83.88 205 ASP A C 1
ATOM 1706 O O . ASP A 1 205 ? 8.120 -5.477 11.394 1.00 83.88 205 ASP A O 1
ATOM 1710 N N . PHE A 1 206 ? 8.236 -7.632 10.842 1.00 87.06 206 PHE A N 1
ATOM 1711 C CA . PHE A 1 206 ? 6.791 -7.877 10.973 1.00 87.06 206 PHE A CA 1
ATOM 1712 C C . PHE A 1 206 ? 6.210 -7.439 12.323 1.00 87.06 206 PHE A C 1
ATOM 1714 O O . PHE A 1 206 ? 5.045 -7.063 12.423 1.00 87.06 206 PHE A O 1
ATOM 1721 N N . ARG A 1 207 ? 7.040 -7.443 13.367 1.00 86.12 207 ARG A N 1
ATOM 1722 C CA . ARG A 1 207 ? 6.687 -6.959 14.698 1.00 86.12 207 ARG A CA 1
ATOM 1723 C C . ARG A 1 207 ? 6.372 -5.471 14.685 1.00 86.12 207 ARG A C 1
ATOM 1725 O O . ARG A 1 207 ? 5.364 -5.069 15.265 1.00 86.12 207 ARG A O 1
ATOM 1732 N N . ASN A 1 208 ? 7.214 -4.658 14.061 1.00 88.81 208 ASN A N 1
ATOM 1733 C CA . ASN A 1 208 ? 6.946 -3.232 13.964 1.00 88.81 208 ASN A CA 1
ATOM 1734 C C . ASN A 1 208 ? 5.802 -2.942 12.991 1.00 88.81 208 ASN A C 1
ATOM 1736 O O . ASN A 1 208 ? 4.989 -2.089 13.317 1.00 88.81 208 ASN A O 1
ATOM 1740 N N . SER A 1 209 ? 5.626 -3.705 11.905 1.00 92.00 209 SER A N 1
ATOM 1741 C CA . SER A 1 209 ? 4.419 -3.570 11.063 1.00 92.00 209 SER A CA 1
ATOM 1742 C C . SER A 1 209 ? 3.117 -3.757 11.867 1.00 92.00 209 SER A C 1
ATOM 1744 O O . SER A 1 209 ? 2.184 -2.958 11.753 1.00 92.00 209 SER A O 1
ATOM 1746 N N . ILE A 1 210 ? 3.070 -4.755 12.756 1.00 92.88 210 ILE A N 1
ATOM 1747 C CA . ILE A 1 210 ? 1.926 -4.971 13.654 1.00 92.88 210 ILE A CA 1
ATOM 1748 C C . ILE A 1 210 ? 1.707 -3.783 14.597 1.00 92.88 210 ILE A C 1
ATOM 1750 O O . ILE A 1 210 ? 0.572 -3.336 14.763 1.00 92.88 210 ILE A O 1
ATOM 1754 N N . LYS A 1 211 ? 2.777 -3.254 15.205 1.00 91.94 211 LYS A N 1
ATOM 1755 C CA . LYS A 1 211 ? 2.679 -2.079 16.085 1.00 91.94 211 LYS A CA 1
ATOM 1756 C C . LYS A 1 211 ? 2.147 -0.865 15.340 1.00 91.94 211 LYS A C 1
ATOM 1758 O O . LYS A 1 211 ? 1.241 -0.216 15.839 1.00 91.94 211 LYS A O 1
ATOM 1763 N N . GLU A 1 212 ? 2.670 -0.594 14.151 1.00 94.69 212 GLU A N 1
ATOM 1764 C CA . GLU A 1 212 ? 2.216 0.508 13.303 1.00 94.69 212 GLU A CA 1
ATOM 1765 C C . GLU A 1 212 ? 0.733 0.347 12.934 1.00 94.69 212 GLU A C 1
ATOM 1767 O O . GLU A 1 212 ? -0.048 1.285 13.075 1.00 94.69 212 GLU A O 1
ATOM 1772 N N . SER A 1 213 ? 0.289 -0.870 12.604 1.00 96.75 213 SER A N 1
ATOM 1773 C CA . SER A 1 213 ? -1.130 -1.154 12.330 1.00 96.75 213 SER A CA 1
ATOM 1774 C C . SER A 1 213 ? -2.037 -0.799 13.520 1.00 96.75 213 SER A C 1
ATOM 1776 O O . SER A 1 213 ? -3.082 -0.170 13.351 1.00 96.75 213 SER A O 1
ATOM 1778 N N . VAL A 1 214 ? -1.624 -1.141 14.744 1.00 95.25 214 VAL A N 1
ATOM 1779 C CA . VAL A 1 214 ? -2.345 -0.782 15.977 1.00 95.25 214 VAL A CA 1
ATOM 1780 C C . VAL A 1 214 ? -2.290 0.727 16.240 1.00 95.25 214 VAL A C 1
ATOM 1782 O O . VAL A 1 214 ? -3.322 1.331 16.544 1.00 95.25 214 VAL A O 1
ATOM 1785 N N . SER A 1 215 ? -1.118 1.352 16.087 1.00 95.25 215 SER A N 1
ATOM 1786 C CA . SER A 1 215 ? -0.916 2.799 16.259 1.00 95.25 215 SER A CA 1
ATOM 1787 C C . SER A 1 215 ? -1.822 3.625 15.343 1.00 95.25 215 SER A C 1
ATOM 1789 O O . SER A 1 215 ? -2.262 4.714 15.726 1.00 95.25 215 SER A O 1
ATOM 1791 N N . ALA A 1 216 ? -2.172 3.102 14.163 1.00 97.31 216 ALA A N 1
ATOM 1792 C CA . ALA A 1 216 ? -3.151 3.729 13.282 1.00 97.31 216 ALA A CA 1
ATOM 1793 C C . ALA A 1 216 ? -4.537 3.845 13.936 1.00 97.31 216 ALA A C 1
ATOM 1795 O O . ALA A 1 216 ? -5.148 4.918 13.891 1.00 97.31 216 ALA A O 1
ATOM 1796 N N . VAL A 1 217 ? -5.018 2.776 14.581 1.00 97.19 217 VAL A N 1
ATOM 1797 C CA . VAL A 1 217 ? -6.294 2.777 15.316 1.00 97.19 217 VAL A CA 1
ATOM 1798 C C . VAL A 1 217 ? -6.211 3.711 16.519 1.00 97.19 217 VAL A C 1
ATOM 1800 O O . VAL A 1 217 ? -7.124 4.510 16.726 1.00 97.19 217 VAL A O 1
ATOM 1803 N N . GLU A 1 218 ? -5.115 3.664 17.284 1.00 95.38 218 GLU A N 1
ATOM 1804 C CA . GLU A 1 218 ? -4.914 4.554 18.435 1.00 95.38 218 GLU A CA 1
ATOM 1805 C C . GLU A 1 218 ? -4.974 6.031 18.042 1.00 95.38 218 GLU A C 1
ATOM 1807 O O . GLU A 1 218 ? -5.648 6.831 18.695 1.00 95.38 218 GLU A O 1
ATOM 1812 N N . SER A 1 219 ? -4.289 6.389 16.957 1.00 95.88 219 SER A N 1
ATOM 1813 C CA . SER A 1 219 ? -4.248 7.757 16.443 1.00 95.88 219 SER A CA 1
ATOM 1814 C C . SER A 1 219 ? -5.629 8.235 16.005 1.00 95.88 219 SER A C 1
ATOM 1816 O O . SER A 1 219 ? -6.018 9.365 16.308 1.00 95.88 219 SER A O 1
ATOM 1818 N N . LEU A 1 220 ? -6.402 7.364 15.351 1.00 97.19 220 LEU A N 1
ATOM 1819 C CA . LEU A 1 220 ? -7.768 7.670 14.940 1.00 97.19 220 LEU A CA 1
ATOM 1820 C C . LEU A 1 220 ? -8.680 7.915 16.149 1.00 97.19 220 LEU A C 1
ATOM 1822 O O . LEU A 1 220 ? -9.345 8.947 16.210 1.00 97.19 220 LEU A O 1
ATOM 1826 N N . VAL A 1 221 ? -8.726 6.994 17.118 1.00 95.75 221 VAL A N 1
ATOM 1827 C CA . VAL A 1 221 ? -9.666 7.113 18.248 1.00 95.75 221 VAL A CA 1
ATOM 1828 C C . VAL A 1 221 ? -9.346 8.304 19.149 1.00 95.75 221 VAL A C 1
ATOM 1830 O O . VAL A 1 221 ? -10.271 8.950 19.635 1.00 95.75 221 VAL A O 1
ATOM 1833 N N . LYS A 1 222 ? -8.060 8.641 19.325 1.00 95.12 222 LYS A N 1
ATOM 1834 C CA . LYS A 1 222 ? -7.627 9.851 20.042 1.00 95.12 222 LYS A CA 1
ATOM 1835 C C . LYS A 1 222 ? -8.146 11.115 19.368 1.00 95.12 222 LYS A C 1
ATOM 1837 O O . LYS A 1 222 ? -8.641 12.013 20.043 1.00 95.12 222 LYS A O 1
ATOM 1842 N N . PHE A 1 223 ? -8.075 11.170 18.038 1.00 94.56 223 PHE A N 1
ATOM 1843 C CA . PHE A 1 223 ? -8.611 12.299 17.288 1.00 94.56 223 PHE A CA 1
ATOM 1844 C C . PHE A 1 223 ? -10.138 12.379 17.366 1.00 94.56 223 PHE A C 1
ATOM 1846 O O . PHE A 1 223 ? -10.677 13.437 17.673 1.00 94.56 223 PHE A O 1
ATOM 1853 N N . LEU A 1 224 ? -10.846 11.272 17.116 1.00 93.69 224 LEU A N 1
ATOM 1854 C CA . LEU A 1 224 ? -12.314 11.262 17.077 1.00 93.69 224 LEU A CA 1
ATOM 1855 C C . LEU A 1 224 ? -12.961 11.599 18.433 1.00 93.69 224 LEU A C 1
ATOM 1857 O O . LEU A 1 224 ? -14.119 12.019 18.474 1.00 93.69 224 LEU A O 1
ATOM 1861 N N . LEU A 1 225 ? -12.228 11.411 19.532 1.00 93.50 225 LEU A N 1
ATOM 1862 C CA . LEU A 1 225 ? -12.656 11.758 20.889 1.00 93.50 225 LEU A CA 1
ATOM 1863 C C . LEU A 1 225 ? -12.097 13.095 21.396 1.00 93.50 225 LEU A C 1
ATOM 1865 O O . LEU A 1 225 ? -12.442 13.482 22.509 1.00 93.50 225 LEU A O 1
ATOM 1869 N N . ASP A 1 226 ? -11.254 13.775 20.613 1.00 93.38 226 ASP A N 1
ATOM 1870 C CA . ASP A 1 226 ? -10.514 14.979 21.022 1.00 93.38 226 ASP A CA 1
ATOM 1871 C C . ASP A 1 226 ? -9.741 14.799 22.350 1.00 93.38 226 ASP A C 1
ATOM 1873 O O . ASP A 1 226 ? -9.657 15.693 23.191 1.00 93.38 226 ASP A O 1
ATOM 1877 N N . ASP A 1 227 ? -9.159 13.611 22.556 1.00 94.06 227 ASP A N 1
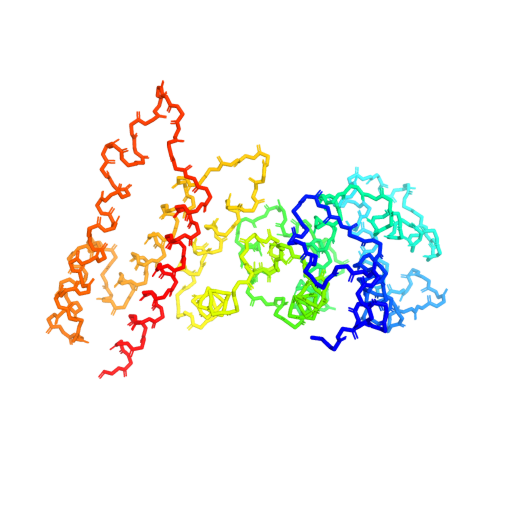ATOM 1878 C CA . ASP A 1 227 ? -8.349 13.286 23.733 1.00 94.06 227 ASP A CA 1
ATOM 1879 C C . ASP A 1 227 ? -7.045 12.613 23.300 1.00 94.06 227 ASP A C 1
ATOM 1881 O O . ASP A 1 227 ? -7.006 11.448 22.915 1.00 94.06 227 ASP A O 1
ATOM 1885 N N . LYS A 1 228 ? -5.935 13.352 23.379 1.00 91.81 228 LYS A N 1
ATOM 1886 C CA . LYS A 1 228 ? -4.610 12.860 22.965 1.00 91.81 228 LYS A CA 1
ATOM 1887 C C . LYS A 1 228 ? -4.003 11.846 23.940 1.00 91.81 228 LYS A C 1
ATOM 1889 O O . LYS A 1 228 ? -3.097 11.107 23.554 1.00 91.81 228 LYS A O 1
ATOM 1894 N N . ASN A 1 229 ? -4.476 11.815 25.185 1.00 93.25 229 ASN A N 1
ATOM 1895 C CA . ASN A 1 229 ? -3.890 11.020 26.267 1.00 93.25 229 ASN A CA 1
ATOM 1896 C C . ASN A 1 229 ? -4.710 9.772 26.601 1.00 93.25 229 ASN A C 1
ATOM 1898 O O . ASN A 1 229 ? -4.259 8.941 27.394 1.00 93.25 229 ASN A O 1
ATOM 1902 N N . ILE A 1 230 ? -5.899 9.620 26.015 1.00 94.44 230 ILE A N 1
ATOM 1903 C CA . ILE A 1 230 ? -6.720 8.434 26.226 1.00 94.44 230 ILE A CA 1
ATOM 1904 C C . ILE A 1 230 ? -5.986 7.179 25.736 1.00 94.44 230 ILE A C 1
ATOM 1906 O O . ILE A 1 230 ? -5.392 7.145 24.654 1.00 94.44 230 ILE A O 1
ATOM 1910 N N . SER A 1 231 ? -6.014 6.128 26.554 1.00 93.19 231 SER A N 1
ATOM 1911 C CA . SER A 1 231 ? -5.536 4.812 26.138 1.00 93.19 231 SER A CA 1
ATOM 1912 C C . SER A 1 231 ? -6.519 4.184 25.153 1.00 93.19 231 SER A C 1
ATOM 1914 O O . SER A 1 231 ? -7.723 4.436 25.236 1.00 93.19 231 SER A O 1
ATOM 1916 N N . LEU A 1 232 ? -6.034 3.310 24.270 1.00 93.12 232 LEU A N 1
ATOM 1917 C CA . LEU A 1 232 ? -6.878 2.607 23.303 1.00 93.12 232 LEU A CA 1
ATOM 1918 C C . LEU A 1 232 ? -8.075 1.909 23.969 1.00 93.12 232 LEU A C 1
ATOM 1920 O O . LEU A 1 232 ? -9.217 2.114 23.563 1.00 93.12 232 LEU A O 1
ATOM 1924 N N . SER A 1 233 ? -7.843 1.154 25.047 1.00 93.44 233 SER A N 1
ATOM 1925 C CA . SER A 1 233 ? -8.912 0.452 25.770 1.00 93.44 233 SER A CA 1
ATOM 1926 C C . SER A 1 233 ? -9.981 1.404 26.318 1.00 93.44 233 SER A C 1
ATOM 1928 O O . SER A 1 233 ? -11.174 1.112 26.226 1.00 93.44 233 SER A O 1
ATOM 1930 N N . ASN A 1 234 ? -9.573 2.561 26.854 1.00 96.00 234 ASN A N 1
ATOM 1931 C CA . ASN A 1 234 ? -10.508 3.569 27.356 1.00 96.00 234 ASN A CA 1
ATOM 1932 C C . ASN A 1 234 ? -11.249 4.266 26.211 1.00 96.00 234 ASN A C 1
ATOM 1934 O O . ASN A 1 234 ? -12.447 4.518 26.327 1.00 96.00 234 ASN A O 1
ATOM 1938 N N . ALA A 1 235 ? -10.570 4.531 25.095 1.00 96.00 235 ALA A N 1
ATOM 1939 C CA . ALA A 1 235 ? -11.175 5.127 23.914 1.00 96.00 235 ALA A CA 1
ATOM 1940 C C . ALA A 1 235 ? -12.286 4.236 23.353 1.00 96.00 235 ALA A C 1
ATOM 1942 O O . ALA A 1 235 ? -13.408 4.698 23.153 1.00 96.00 235 ALA A O 1
ATOM 1943 N N . LEU A 1 236 ? -12.024 2.937 23.192 1.00 96.69 236 LEU A N 1
ATOM 1944 C CA . LEU A 1 236 ? -13.036 2.003 22.702 1.00 96.69 236 LEU A CA 1
ATOM 1945 C C . LEU A 1 236 ? -14.199 1.828 23.697 1.00 96.69 236 LEU A C 1
ATOM 1947 O O . LEU A 1 236 ? -15.348 1.699 23.277 1.00 96.69 236 LEU A O 1
ATOM 1951 N N . ALA A 1 237 ? -13.950 1.901 25.010 1.00 96.88 237 ALA A N 1
ATOM 1952 C CA . ALA A 1 237 ? -15.026 1.937 26.007 1.00 96.88 237 ALA A CA 1
ATOM 1953 C C . ALA A 1 237 ? -15.895 3.206 25.892 1.00 96.88 237 ALA A C 1
ATOM 1955 O O . ALA A 1 237 ? -17.102 3.162 26.139 1.00 96.88 237 ALA A O 1
ATOM 1956 N N . THR A 1 238 ? -15.309 4.339 25.497 1.00 95.94 238 THR A N 1
ATOM 1957 C CA . THR A 1 238 ? -16.061 5.562 25.187 1.00 95.94 238 THR A CA 1
ATOM 1958 C C . THR A 1 238 ? -16.897 5.389 23.920 1.00 95.94 238 THR A C 1
ATOM 1960 O O . THR A 1 238 ? -18.085 5.709 23.947 1.00 95.94 238 THR A O 1
ATOM 1963 N N . PHE A 1 239 ? -16.341 4.820 22.845 1.00 95.06 239 PHE A N 1
ATOM 1964 C CA . PHE A 1 239 ? -17.095 4.480 21.628 1.00 95.06 239 PHE A CA 1
ATOM 1965 C C . PHE A 1 239 ? -18.270 3.533 21.906 1.00 95.06 239 PHE A C 1
ATOM 1967 O O . PHE A 1 239 ? -19.351 3.721 21.353 1.00 95.06 239 PHE A O 1
ATOM 1974 N N . GLU A 1 240 ? -18.105 2.555 22.798 1.00 96.38 240 GLU A N 1
ATOM 1975 C CA . GLU A 1 240 ? -19.192 1.653 23.210 1.00 96.38 240 GLU A CA 1
ATOM 1976 C C . GLU A 1 240 ? -20.343 2.424 23.864 1.00 96.38 240 GLU A C 1
ATOM 1978 O O . GLU A 1 240 ? -21.504 2.246 23.502 1.00 96.38 240 GLU A O 1
ATOM 1983 N N . LYS A 1 241 ? -20.024 3.334 24.789 1.00 95.31 241 LYS A N 1
ATOM 1984 C CA . LYS A 1 241 ? -21.025 4.115 25.530 1.00 95.31 241 LYS A CA 1
ATOM 1985 C C . LYS A 1 241 ? -21.693 5.208 24.702 1.00 95.31 241 LYS A C 1
ATOM 1987 O O . LYS A 1 241 ? -22.833 5.558 24.989 1.00 95.31 241 LYS A O 1
ATOM 1992 N N . THR A 1 242 ? -20.968 5.797 23.753 1.00 92.88 242 THR A N 1
ATOM 1993 C CA . THR A 1 242 ? -21.373 7.060 23.110 1.00 92.88 242 THR A CA 1
ATOM 1994 C C . THR A 1 242 ? -21.674 6.933 21.625 1.00 92.88 242 THR A C 1
ATOM 1996 O O . THR A 1 242 ? -22.451 7.732 21.118 1.00 92.88 242 THR A O 1
ATOM 1999 N N . ARG A 1 243 ? -21.090 5.946 20.934 1.00 91.62 243 ARG A N 1
ATOM 2000 C CA . ARG A 1 243 ? -21.155 5.800 19.470 1.00 91.62 243 ARG A CA 1
ATOM 2001 C C . ARG A 1 243 ? -21.687 4.437 19.014 1.00 91.62 243 ARG A C 1
ATOM 2003 O O . ARG A 1 243 ? -21.679 4.148 17.831 1.00 91.62 243 ARG A O 1
ATOM 2010 N N . GLY A 1 244 ? -22.142 3.575 19.927 1.00 91.06 244 GLY A N 1
ATOM 2011 C CA . GLY A 1 244 ? -22.761 2.294 19.565 1.00 91.06 244 GLY A CA 1
ATOM 2012 C C . GLY A 1 244 ? -21.780 1.189 19.155 1.00 91.06 244 GLY A C 1
ATOM 2013 O O . GLY A 1 244 ? -22.177 0.239 18.482 1.00 91.06 244 GLY A O 1
ATOM 2014 N N . LEU A 1 245 ? -20.508 1.266 19.568 1.00 96.19 245 LEU A N 1
ATOM 2015 C CA . LEU A 1 245 ? -19.571 0.154 19.374 1.00 96.19 245 LEU A CA 1
ATOM 2016 C C . LEU A 1 245 ? -20.021 -1.044 20.220 1.00 96.19 245 LEU A C 1
ATOM 2018 O O . LEU A 1 245 ? -20.044 -0.977 21.445 1.00 96.19 245 LEU A O 1
ATOM 2022 N N . HIS A 1 246 ? -20.354 -2.160 19.574 1.00 96.75 246 HIS A N 1
ATOM 2023 C CA . HIS A 1 246 ? -20.794 -3.354 20.287 1.00 96.75 246 HIS A CA 1
ATOM 2024 C C . HIS A 1 246 ? -19.691 -3.902 21.210 1.00 96.75 246 HIS A C 1
ATOM 2026 O O . HIS A 1 246 ? -18.531 -4.039 20.807 1.00 96.75 246 HIS A O 1
ATOM 2032 N N . SER A 1 247 ? -20.072 -4.302 22.425 1.00 97.00 247 SER A N 1
ATOM 2033 C CA . SER A 1 247 ? -19.161 -4.794 23.467 1.00 97.00 247 SER A CA 1
ATOM 2034 C C . SER A 1 247 ? -18.251 -5.926 22.979 1.00 97.00 247 SER A C 1
ATOM 2036 O O . SER A 1 247 ? -17.041 -5.875 23.166 1.00 97.00 247 SER A O 1
ATOM 2038 N N . CYS A 1 248 ? -18.799 -6.918 22.271 1.00 97.06 248 CYS A N 1
ATOM 2039 C CA . CYS A 1 248 ? -18.009 -8.026 21.721 1.00 97.06 248 CYS A CA 1
ATOM 2040 C C . CYS A 1 248 ? -16.951 -7.588 20.698 1.00 97.06 248 CYS A C 1
ATOM 2042 O O . CYS A 1 248 ? -15.892 -8.206 20.643 1.00 97.06 248 CYS A O 1
ATOM 2044 N N . TYR A 1 249 ? -17.208 -6.544 19.903 1.00 95.81 249 TYR A N 1
ATOM 2045 C CA . TYR A 1 249 ? -16.235 -6.050 18.921 1.00 95.81 249 TYR A CA 1
ATOM 2046 C C . TYR A 1 249 ? -15.094 -5.325 19.628 1.00 95.81 249 TYR A C 1
ATOM 2048 O O . TYR A 1 249 ? -13.928 -5.607 19.359 1.00 95.81 249 TYR A O 1
ATOM 2056 N N . LYS A 1 250 ? -15.432 -4.478 20.610 1.00 96.62 250 LYS A N 1
ATOM 2057 C CA . LYS A 1 250 ? -14.463 -3.849 21.514 1.00 96.62 250 LYS A CA 1
ATOM 2058 C C . LYS A 1 250 ? -13.574 -4.897 22.194 1.00 96.62 250 LYS A C 1
ATOM 2060 O O . LYS A 1 250 ? -12.356 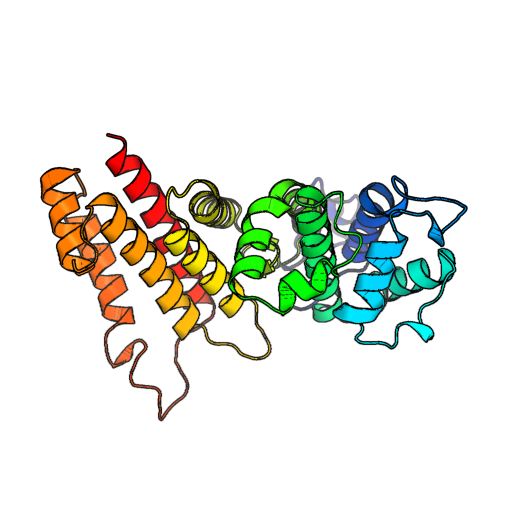-4.821 22.091 1.00 96.62 250 LYS A O 1
ATOM 2065 N N . GLU A 1 251 ? -14.169 -5.879 22.871 1.00 96.62 251 GLU A N 1
ATOM 2066 C CA . GLU A 1 251 ? -13.421 -6.915 23.600 1.00 96.62 251 GLU A CA 1
ATOM 2067 C C . GLU A 1 251 ? -12.574 -7.789 22.663 1.00 96.62 251 GLU A C 1
ATOM 2069 O O . GLU A 1 251 ? -11.457 -8.172 23.009 1.00 96.62 251 GLU A O 1
ATOM 2074 N N . GLY A 1 252 ? -13.077 -8.090 21.462 1.00 96.12 252 GLY A N 1
ATOM 2075 C CA . GLY A 1 252 ? -12.317 -8.797 20.432 1.00 96.12 252 GLY A CA 1
ATOM 2076 C C . GLY A 1 252 ? -11.067 -8.025 20.012 1.00 96.12 252 GLY A C 1
ATOM 2077 O O . GLY A 1 252 ? -9.970 -8.582 20.038 1.00 96.12 252 GLY A O 1
ATOM 2078 N N . PHE A 1 253 ? -11.215 -6.733 19.705 1.00 95.62 253 PHE A N 1
ATOM 2079 C CA . PHE A 1 253 ? -10.088 -5.886 19.319 1.00 95.62 253 PHE A CA 1
ATOM 2080 C C . PHE A 1 253 ? -9.088 -5.698 20.468 1.00 95.62 253 PHE A C 1
ATOM 2082 O O . PHE A 1 253 ? -7.884 -5.807 20.258 1.00 95.62 253 PHE A O 1
ATOM 2089 N N . ILE A 1 254 ? -9.564 -5.509 21.706 1.00 93.62 254 ILE A N 1
ATOM 2090 C CA . ILE A 1 254 ? -8.698 -5.419 22.893 1.00 93.62 254 ILE A CA 1
ATOM 2091 C C . ILE A 1 254 ? -7.872 -6.698 23.081 1.00 93.62 254 ILE A C 1
ATOM 2093 O O . ILE A 1 254 ? -6.699 -6.613 23.429 1.00 93.62 254 ILE A O 1
ATOM 2097 N N . LYS A 1 255 ? -8.433 -7.887 22.828 1.00 93.06 255 LYS A N 1
ATOM 2098 C CA . LYS A 1 255 ? -7.666 -9.144 22.907 1.00 93.06 255 LYS A CA 1
ATOM 2099 C C . LYS A 1 255 ? -6.555 -9.219 21.863 1.00 93.06 255 LYS A C 1
ATOM 2101 O O . LYS A 1 255 ? -5.453 -9.644 22.200 1.00 93.06 255 LYS A O 1
ATOM 2106 N N . LEU A 1 256 ? -6.833 -8.792 20.629 1.00 91.00 256 LEU A N 1
ATOM 2107 C CA . LEU A 1 256 ? -5.816 -8.695 19.579 1.00 91.00 256 LEU A CA 1
ATOM 2108 C C . LEU A 1 256 ? -4.719 -7.701 19.977 1.00 91.00 256 LEU A C 1
ATOM 2110 O O . LEU A 1 256 ? -3.541 -8.038 19.932 1.00 91.00 256 LEU A O 1
ATOM 2114 N N . TYR A 1 257 ? -5.106 -6.519 20.457 1.00 88.06 257 TYR A N 1
ATOM 2115 C CA . TYR A 1 257 ? -4.185 -5.499 20.953 1.00 88.06 257 TYR A CA 1
ATOM 2116 C C . TYR A 1 257 ? -3.309 -6.000 22.111 1.00 88.06 257 TYR A C 1
ATOM 2118 O O . TYR A 1 257 ? -2.091 -5.819 22.090 1.00 88.06 257 TYR A O 1
ATOM 2126 N N . ASN A 1 258 ? -3.894 -6.670 23.102 1.00 86.69 258 ASN A N 1
ATOM 2127 C CA . ASN A 1 258 ? -3.142 -7.192 24.240 1.00 86.69 258 ASN A CA 1
ATOM 2128 C C . ASN A 1 258 ? -2.104 -8.224 23.794 1.00 86.69 258 ASN A C 1
ATOM 2130 O O . ASN A 1 258 ? -0.970 -8.146 24.244 1.00 86.69 258 ASN A O 1
ATOM 2134 N N . TRP A 1 259 ? -2.421 -9.094 22.827 1.00 83.81 259 TRP A N 1
ATOM 2135 C CA . TRP A 1 259 ? -1.421 -9.992 22.236 1.00 83.81 259 TRP A CA 1
ATOM 2136 C C . TRP A 1 259 ? -0.228 -9.225 21.636 1.00 83.81 259 TRP A C 1
ATOM 2138 O O . TRP A 1 259 ? 0.916 -9.636 21.817 1.00 83.81 259 TRP A O 1
ATOM 2148 N N . THR A 1 260 ? -0.461 -8.069 21.003 1.00 76.94 260 THR A N 1
ATOM 2149 C CA . THR A 1 260 ? 0.635 -7.216 20.496 1.00 76.94 260 THR A CA 1
ATOM 2150 C C . THR A 1 260 ? 1.437 -6.513 21.600 1.00 76.94 260 THR A C 1
ATOM 2152 O O . THR A 1 260 ? 2.576 -6.104 21.374 1.00 76.94 260 THR A O 1
ATOM 2155 N N . SER A 1 261 ? 0.862 -6.378 22.798 1.00 66.00 261 SER A N 1
ATOM 2156 C CA . SER A 1 261 ? 1.452 -5.679 23.947 1.00 66.00 261 SER A CA 1
ATOM 2157 C C . SER A 1 261 ? 2.093 -6.617 24.977 1.00 66.00 261 SER A C 1
ATOM 2159 O O . SER A 1 261 ? 2.974 -6.185 25.727 1.00 66.00 261 SER A O 1
ATOM 2161 N N . ASP A 1 262 ? 1.674 -7.883 25.005 1.00 61.00 262 ASP A N 1
ATOM 2162 C CA . ASP A 1 262 ? 2.100 -8.891 25.967 1.00 61.00 262 ASP A CA 1
ATOM 2163 C C . ASP A 1 262 ? 3.495 -9.443 25.645 1.00 61.00 262 ASP A C 1
ATOM 2165 O O . ASP A 1 262 ? 3.946 -9.534 24.496 1.00 61.00 262 ASP A O 1
ATOM 2169 N N . GLY A 1 263 ? 4.199 -9.810 26.716 1.00 50.06 263 GLY A N 1
ATOM 2170 C CA . GLY A 1 263 ? 5.599 -10.216 26.702 1.00 50.06 263 GLY A CA 1
ATOM 2171 C C . GLY A 1 263 ? 5.940 -11.367 25.749 1.00 50.06 263 GLY A C 1
ATOM 2172 O O . GLY A 1 263 ? 7.017 -11.346 25.148 1.00 50.06 263 GLY A O 1
ATOM 2173 N N . ASP A 1 264 ? 5.006 -12.300 25.554 1.00 51.62 264 ASP A N 1
ATOM 2174 C CA . ASP A 1 264 ? 5.143 -13.464 24.665 1.00 51.62 264 ASP A CA 1
ATOM 2175 C C . ASP A 1 264 ? 4.817 -13.161 23.194 1.00 51.62 264 ASP A C 1
ATOM 2177 O O . ASP A 1 264 ? 5.231 -13.903 22.305 1.00 51.62 264 ASP A O 1
ATOM 2181 N N . GLY A 1 265 ? 4.093 -12.073 22.913 1.00 54.47 265 GLY A N 1
ATOM 2182 C CA . GLY A 1 265 ? 3.645 -11.746 21.563 1.00 54.47 265 GLY A CA 1
ATOM 2183 C C . GLY A 1 265 ? 4.691 -10.978 20.770 1.00 54.47 265 GLY A C 1
ATOM 2184 O O . GLY A 1 265 ? 5.061 -11.388 19.673 1.00 54.47 265 GLY A O 1
ATOM 2185 N N . ILE A 1 266 ? 5.178 -9.842 21.289 1.00 57.31 266 ILE A N 1
ATOM 2186 C CA . ILE A 1 266 ? 5.945 -8.879 20.471 1.00 57.31 266 ILE A CA 1
ATOM 2187 C C . ILE A 1 266 ? 7.006 -8.079 21.280 1.00 57.31 266 ILE A C 1
ATOM 2189 O O . ILE A 1 266 ? 7.697 -7.232 20.717 1.00 57.31 266 ILE A O 1
ATOM 2193 N N . ARG A 1 267 ? 7.238 -8.315 22.587 1.00 49.75 267 ARG A N 1
ATOM 2194 C CA . ARG A 1 267 ? 8.149 -7.444 23.384 1.00 49.75 267 ARG A CA 1
ATOM 2195 C C . ARG A 1 267 ? 9.397 -8.092 24.006 1.00 49.75 267 ARG A C 1
ATOM 2197 O O . ARG A 1 267 ? 10.382 -7.376 24.162 1.00 49.75 267 ARG A O 1
ATOM 2204 N N . HIS A 1 268 ? 9.442 -9.402 24.278 1.00 46.53 268 HIS A N 1
ATOM 2205 C CA . HIS A 1 268 ? 10.606 -10.030 24.953 1.00 46.53 268 HIS A CA 1
ATOM 2206 C C . HIS A 1 268 ? 11.617 -10.759 24.058 1.00 46.53 268 HIS A C 1
ATOM 2208 O O . HIS A 1 268 ? 12.603 -11.302 24.547 1.00 46.53 268 HIS A O 1
ATOM 2214 N N . ALA A 1 269 ? 11.448 -10.709 22.741 1.00 44.72 269 ALA A N 1
ATOM 2215 C CA . ALA A 1 269 ? 12.368 -11.334 21.788 1.00 44.72 269 ALA A CA 1
ATOM 2216 C C . ALA A 1 269 ? 13.670 -10.523 21.562 1.00 44.72 269 ALA A C 1
ATOM 2218 O O . ALA A 1 269 ? 14.083 -10.311 20.429 1.00 44.72 269 ALA A O 1
ATOM 2219 N N . LEU A 1 270 ? 14.296 -10.009 22.627 1.00 46.09 270 LEU A N 1
ATOM 2220 C CA . LEU A 1 270 ? 15.677 -9.504 22.557 1.00 46.09 270 LEU A CA 1
ATOM 2221 C C . LEU A 1 270 ? 16.698 -10.653 22.575 1.00 46.09 270 LEU A C 1
ATOM 2223 O O . LEU A 1 270 ? 17.872 -10.429 22.296 1.00 46.09 270 LEU A O 1
ATOM 2227 N N . THR A 1 271 ? 16.255 -11.876 22.880 1.00 48.78 271 THR A N 1
ATOM 2228 C CA . THR A 1 271 ? 17.135 -13.042 23.042 1.00 48.78 271 THR A CA 1
ATOM 2229 C C . THR A 1 271 ? 16.777 -14.268 22.207 1.00 48.78 271 THR A C 1
ATOM 2231 O O . THR A 1 271 ? 17.570 -15.194 22.195 1.00 48.78 271 THR A O 1
ATOM 2234 N N . ASP A 1 272 ? 15.683 -14.274 21.443 1.00 45.97 272 ASP A N 1
ATOM 2235 C CA . ASP A 1 272 ? 15.374 -15.352 20.493 1.00 45.97 272 ASP A CA 1
ATOM 2236 C C . ASP A 1 272 ? 14.534 -14.801 19.338 1.00 45.97 272 ASP A C 1
ATOM 2238 O O . ASP A 1 272 ? 13.824 -13.817 19.511 1.00 45.97 272 ASP A O 1
ATOM 2242 N N . LYS A 1 273 ? 14.645 -15.383 18.141 1.00 50.75 273 LYS A N 1
ATOM 2243 C CA . LYS A 1 273 ? 13.968 -14.922 16.915 1.00 50.75 273 LYS A CA 1
ATOM 2244 C C . LYS A 1 273 ? 12.478 -14.632 17.161 1.00 50.75 273 LYS A C 1
ATOM 2246 O O . LYS A 1 273 ? 11.769 -15.454 17.731 1.00 50.75 273 LYS A O 1
ATOM 2251 N N . SER A 1 274 ? 11.998 -13.473 16.705 1.00 58.16 274 SER A N 1
ATOM 2252 C CA . SER A 1 274 ? 10.569 -13.138 16.716 1.00 58.16 274 SER A CA 1
ATOM 2253 C C . SER A 1 274 ? 9.766 -14.235 16.003 1.00 58.16 274 SER A C 1
ATOM 2255 O O . SER A 1 274 ? 10.037 -14.522 14.841 1.00 58.16 274 SER A O 1
ATOM 2257 N N . ASN A 1 275 ? 8.772 -14.827 16.675 1.00 71.75 275 ASN A N 1
ATOM 2258 C CA . ASN A 1 275 ? 7.878 -15.844 16.094 1.00 71.75 275 ASN A CA 1
ATOM 2259 C C . ASN A 1 275 ? 6.781 -15.250 15.190 1.00 71.75 275 ASN A C 1
ATOM 2261 O O . ASN A 1 275 ? 5.918 -15.979 14.713 1.00 71.75 275 ASN A O 1
ATOM 2265 N N . VAL A 1 276 ? 6.794 -13.932 14.981 1.00 82.62 276 VAL A N 1
ATOM 2266 C CA . VAL A 1 276 ? 5.826 -13.226 14.140 1.00 82.62 276 VAL A CA 1
ATOM 2267 C C . VAL A 1 276 ? 6.146 -13.480 12.669 1.00 82.62 276 VAL A C 1
ATOM 2269 O O . VAL A 1 276 ? 7.273 -13.258 12.226 1.00 82.62 276 VAL A O 1
ATOM 2272 N N . THR A 1 277 ? 5.146 -13.917 11.915 1.00 85.69 277 THR A N 1
ATOM 2273 C CA . THR A 1 277 ? 5.243 -14.226 10.487 1.00 85.69 277 THR A CA 1
ATOM 2274 C C . THR A 1 277 ? 4.656 -13.112 9.617 1.00 85.69 277 THR A C 1
ATOM 2276 O O . THR A 1 277 ? 3.9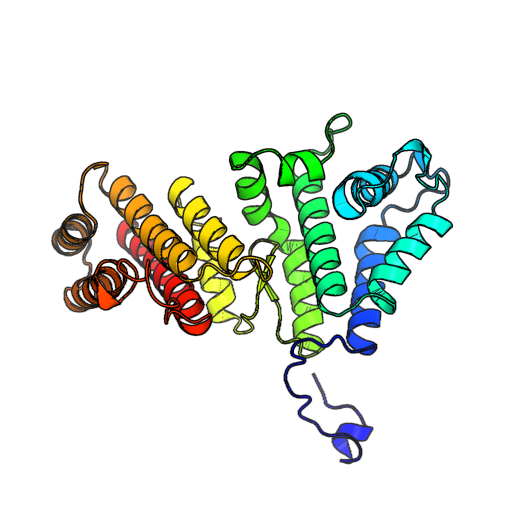39 -12.232 10.096 1.00 85.69 277 THR A O 1
ATOM 2279 N N . LEU A 1 278 ? 4.895 -13.184 8.303 1.00 84.69 278 LEU A N 1
ATOM 2280 C CA . LEU A 1 278 ? 4.212 -12.329 7.324 1.00 84.69 278 LEU A CA 1
ATOM 2281 C C . LEU A 1 278 ? 2.684 -12.466 7.415 1.00 84.69 278 LEU A C 1
ATOM 2283 O O . LEU A 1 278 ? 1.969 -11.482 7.247 1.00 84.69 278 LEU A O 1
ATOM 2287 N N . ALA A 1 279 ? 2.183 -13.674 7.698 1.00 88.25 279 ALA A N 1
ATOM 2288 C CA . ALA A 1 279 ? 0.753 -13.921 7.840 1.00 88.25 279 ALA A CA 1
ATOM 2289 C C . ALA A 1 279 ? 0.167 -13.158 9.037 1.00 88.25 279 ALA A C 1
ATOM 2291 O O . ALA A 1 279 ? -0.912 -12.583 8.911 1.00 88.25 279 ALA A O 1
ATOM 2292 N N . ASP A 1 280 ? 0.898 -13.087 10.154 1.00 90.62 280 ASP A N 1
ATOM 2293 C CA . ASP A 1 280 ? 0.477 -12.334 11.341 1.00 90.62 280 ASP A CA 1
ATOM 2294 C C . ASP A 1 280 ? 0.449 -10.823 11.071 1.00 90.62 280 ASP A C 1
ATOM 2296 O O . ASP A 1 280 ? -0.517 -10.147 11.427 1.00 90.62 280 ASP A O 1
ATOM 2300 N N . ALA A 1 281 ? 1.478 -10.294 10.396 1.00 91.06 281 ALA A N 1
ATOM 2301 C CA . ALA A 1 281 ? 1.527 -8.884 10.008 1.00 91.06 281 ALA A CA 1
ATOM 2302 C C . ALA A 1 281 ? 0.408 -8.517 9.025 1.00 91.06 281 ALA A C 1
ATOM 2304 O O . ALA A 1 281 ? -0.319 -7.554 9.261 1.00 91.06 281 ALA A O 1
ATOM 2305 N N . ARG A 1 282 ? 0.203 -9.330 7.978 1.00 93.44 282 ARG A N 1
ATOM 2306 C CA . ARG A 1 282 ? -0.896 -9.157 7.015 1.00 93.44 282 ARG A CA 1
ATOM 2307 C C . ARG A 1 282 ? -2.251 -9.188 7.711 1.00 93.44 282 ARG A C 1
ATOM 2309 O O . ARG A 1 282 ? -3.063 -8.296 7.486 1.00 93.44 282 ARG A O 1
ATOM 2316 N N . PHE A 1 283 ? -2.484 -10.182 8.568 1.00 94.38 283 PHE A N 1
ATOM 2317 C CA . PHE A 1 283 ? -3.723 -10.291 9.332 1.00 94.38 283 PHE A CA 1
ATOM 2318 C C . PHE A 1 283 ? -3.979 -9.028 10.159 1.00 94.38 283 PHE A C 1
ATOM 2320 O O . PHE A 1 283 ? -5.073 -8.467 10.096 1.00 94.38 283 PHE A O 1
ATOM 2327 N N . MET A 1 284 ? -2.973 -8.552 10.898 1.00 95.19 284 MET A N 1
ATOM 2328 C CA . MET A 1 284 ? -3.149 -7.380 11.749 1.00 95.19 284 MET A CA 1
ATOM 2329 C C . MET A 1 284 ? -3.373 -6.099 10.949 1.00 95.19 284 MET A C 1
ATOM 2331 O O . MET A 1 284 ? -4.244 -5.314 11.320 1.00 95.19 284 MET A O 1
ATOM 2335 N N . LEU A 1 285 ? -2.639 -5.906 9.851 1.00 95.94 285 LEU A N 1
ATOM 2336 C CA . LEU A 1 285 ? -2.822 -4.761 8.964 1.00 95.94 285 LEU A CA 1
ATOM 2337 C C . LEU A 1 285 ? -4.263 -4.701 8.446 1.00 95.94 285 LEU A C 1
ATOM 2339 O O . LEU A 1 285 ? -4.923 -3.680 8.606 1.00 95.94 285 LEU A O 1
ATOM 2343 N N . ILE A 1 286 ? -4.782 -5.811 7.911 1.00 96.88 286 ILE A N 1
ATOM 2344 C CA . ILE A 1 286 ? -6.146 -5.880 7.364 1.00 96.88 286 ILE A CA 1
ATOM 2345 C C . ILE A 1 286 ? -7.189 -5.616 8.449 1.00 96.88 286 ILE A C 1
ATOM 2347 O O . ILE A 1 286 ? -8.103 -4.820 8.243 1.00 96.88 286 ILE A O 1
ATOM 2351 N N . ILE A 1 287 ? -7.062 -6.255 9.616 1.00 97.38 287 ILE A N 1
ATOM 2352 C CA . ILE A 1 287 ? -8.017 -6.070 10.715 1.00 97.38 287 ILE A CA 1
ATOM 2353 C C . ILE A 1 287 ? -7.991 -4.631 11.235 1.00 97.38 287 ILE A C 1
ATOM 2355 O O . ILE A 1 287 ? -9.050 -4.069 11.512 1.00 97.38 287 ILE A O 1
ATOM 2359 N N . CYS A 1 288 ? -6.815 -4.011 11.348 1.00 97.88 288 CYS A N 1
ATOM 2360 C CA . CYS A 1 288 ? -6.705 -2.620 11.775 1.00 97.88 288 CYS A CA 1
ATOM 2361 C C . CYS A 1 288 ? -7.267 -1.658 10.724 1.00 97.88 288 CYS A C 1
ATOM 2363 O O . CYS A 1 288 ? -8.006 -0.752 11.096 1.00 97.88 288 CYS A O 1
ATOM 2365 N N . SER A 1 289 ? -7.003 -1.879 9.432 1.00 97.94 289 SER A N 1
ATOM 2366 C CA . SER A 1 289 ? -7.618 -1.113 8.340 1.00 97.94 289 SER A CA 1
ATOM 2367 C C . SER A 1 289 ? -9.144 -1.219 8.363 1.00 97.94 289 SER A C 1
ATOM 2369 O O . SER A 1 289 ? -9.829 -0.196 8.369 1.00 97.94 289 SER A O 1
ATOM 2371 N N . ALA A 1 290 ? -9.679 -2.437 8.498 1.00 97.75 290 ALA A N 1
ATOM 2372 C CA . ALA A 1 290 ? -11.117 -2.668 8.609 1.00 97.75 290 ALA A CA 1
ATOM 2373 C C . ALA A 1 290 ? -11.729 -1.964 9.821 1.00 97.75 290 ALA A C 1
ATOM 2375 O O . ALA A 1 290 ? -12.802 -1.364 9.748 1.00 97.75 290 ALA A O 1
ATOM 2376 N N . PHE A 1 291 ? -11.032 -2.010 10.955 1.00 97.75 291 PHE A N 1
ATOM 2377 C CA . PHE A 1 291 ? -11.506 -1.386 12.177 1.00 97.75 291 PHE A CA 1
ATOM 2378 C C . PHE A 1 291 ? -11.434 0.145 12.115 1.00 97.75 291 PHE A C 1
ATOM 2380 O O . PHE A 1 291 ? -12.353 0.806 12.593 1.00 97.75 291 PHE A O 1
ATOM 2387 N N . VAL A 1 292 ? -10.407 0.713 11.474 1.00 97.88 292 VAL A N 1
ATOM 2388 C CA . VAL A 1 292 ? -10.320 2.148 11.151 1.00 97.88 292 VAL A CA 1
ATOM 2389 C C . VAL A 1 292 ? -11.541 2.586 10.344 1.00 97.88 292 VAL A C 1
ATOM 2391 O O . VAL A 1 292 ? -12.246 3.504 10.769 1.00 97.88 292 VAL A O 1
ATOM 2394 N N . ASN A 1 293 ? -11.836 1.902 9.234 1.00 97.31 293 ASN A N 1
ATOM 2395 C CA . ASN A 1 293 ? -12.978 2.229 8.376 1.00 97.31 293 ASN A CA 1
ATOM 2396 C C . ASN A 1 293 ? -14.302 2.121 9.141 1.00 97.31 293 ASN A C 1
ATOM 2398 O O . ASN A 1 293 ? -15.107 3.054 9.141 1.00 97.31 293 ASN A O 1
ATOM 2402 N N . TYR A 1 294 ? -14.483 1.031 9.887 1.00 96.75 294 TYR A N 1
ATOM 2403 C CA . TYR A 1 294 ? -15.664 0.820 10.718 1.00 96.75 294 TYR A CA 1
ATOM 2404 C C . TYR A 1 294 ? -15.861 1.925 11.768 1.00 96.75 294 TYR A C 1
ATOM 2406 O O . TYR A 1 294 ? -16.970 2.433 11.924 1.00 96.75 294 TYR A O 1
ATOM 2414 N N . LEU A 1 295 ? -14.805 2.331 12.483 1.00 96.00 295 LEU A N 1
ATOM 2415 C CA . LEU A 1 295 ? -14.884 3.389 13.497 1.00 96.00 295 LEU A CA 1
ATOM 2416 C C . LEU A 1 295 ? -15.186 4.763 12.886 1.00 96.00 295 LEU A C 1
ATOM 2418 O O . LEU A 1 295 ? -15.907 5.554 13.498 1.00 96.00 295 LEU A O 1
ATOM 2422 N N . ILE A 1 296 ? -14.667 5.044 11.688 1.00 95.00 296 ILE A N 1
ATOM 2423 C CA . ILE A 1 296 ? -14.998 6.257 10.931 1.00 95.00 296 ILE A CA 1
ATOM 2424 C C . ILE A 1 296 ? -16.490 6.276 10.594 1.00 95.00 296 ILE A C 1
ATOM 2426 O O . ILE A 1 296 ? -17.157 7.280 10.847 1.00 95.00 296 ILE A O 1
ATOM 2430 N N . ASP A 1 297 ? -17.029 5.180 10.061 1.00 93.88 297 ASP A N 1
ATOM 2431 C CA . ASP A 1 297 ? -18.448 5.088 9.709 1.00 93.88 297 ASP A CA 1
ATOM 2432 C C . ASP A 1 297 ? -19.356 5.139 10.935 1.00 93.88 297 ASP A C 1
ATOM 2434 O O . ASP A 1 297 ? -20.391 5.807 10.921 1.00 93.88 297 ASP A O 1
ATOM 2438 N N . LEU A 1 298 ? -18.936 4.513 12.031 1.00 92.38 298 LEU A N 1
ATOM 2439 C CA . LEU A 1 298 ? -19.640 4.575 13.304 1.00 92.38 298 LEU A CA 1
ATOM 2440 C C . LEU A 1 298 ? -19.675 6.003 13.875 1.00 92.38 298 LEU A C 1
ATOM 2442 O O . LEU A 1 298 ? -20.654 6.386 14.501 1.00 92.38 298 LEU A O 1
ATOM 2446 N N . ASN A 1 299 ? -18.635 6.808 13.640 1.00 87.81 299 ASN A N 1
ATOM 2447 C CA . ASN A 1 299 ? -18.566 8.199 14.089 1.00 87.81 299 ASN A CA 1
ATOM 2448 C C . ASN A 1 299 ? -19.420 9.167 13.245 1.00 87.81 299 ASN A C 1
ATOM 2450 O O . ASN A 1 299 ? -19.710 10.266 13.719 1.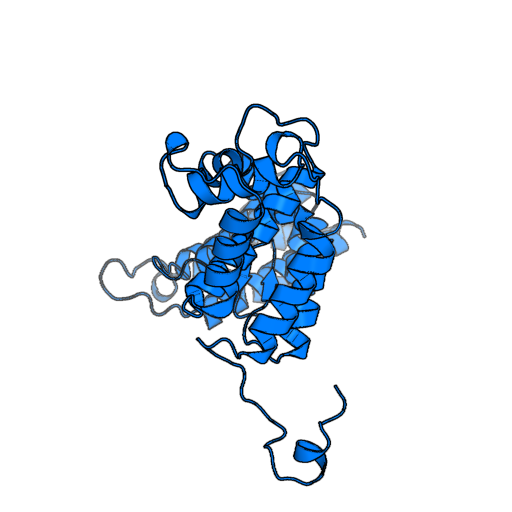00 87.81 299 ASN A O 1
ATOM 2454 N N . LYS A 1 300 ? -19.787 8.797 12.008 1.00 83.12 300 LYS A N 1
ATOM 2455 C CA . LYS A 1 300 ? -20.666 9.597 11.130 1.00 83.12 300 LYS A CA 1
ATOM 2456 C C . LYS A 1 300 ? -22.147 9.514 11.532 1.00 83.12 300 LYS A C 1
ATOM 2458 O O . LYS A 1 300 ? -22.915 10.380 11.115 1.00 83.12 300 LYS A O 1
ATOM 2463 N N . ASN A 1 301 ? -22.524 8.484 12.292 1.00 54.34 301 ASN A N 1
ATOM 2464 C CA . ASN A 1 301 ? -23.877 8.251 12.808 1.00 54.34 301 ASN A CA 1
ATOM 2465 C C . ASN A 1 301 ? -24.035 8.785 14.238 1.00 54.34 301 ASN A C 1
ATOM 2467 O O . ASN A 1 301 ? -25.184 9.139 14.583 1.00 54.34 301 ASN A O 1
#

Secondary structure (DSSP, 8-state):
-PPPHHHHTTSS-S-PPPBSS---HHHHHHHHHHHIIIIIGGG--SSSTTSHHHHHHHHIIIIIS---GGG---SHHHHHHHHHHHHHTS-HHHHHHHHHHHHHHHHHHHH-TT--SS-HHHHHHH-HHHHHHHHTS-HHHHHHHHHHHHHTTBS-EEETTEEES---HHHHHHHHHHHHT-S-HHHHHHHHHHHHHHH-SSS--HHHHHHHHHHHHHHHHHHHTT-SS--HHHHHHHHHHHH---HHHHHHHHHHHHHHHSIIIIISTTSS-----HHHHHHHHHHHHHHHHHHHHHHH-

Mean predicted aligned error: 9.87 Å

Sequence (301 aa):
MKPSFSQRIGIETIEKPFLYQEVSNRLRIHVWNFIEKELITPHFNPDFECSRLCGLFEDYIVDYKVLRLDETPRDFNHVKGLFEIEIFKSEWNKFFYFIEFLCAYEAVRFFQPKASEESAVRALFADEEIETVTISNCEVFSKSFNKILEKENSAYRIIGGLVQEITDQNEISEIETAINDNPIQHSKDHLKQALKIMSDRDNLDFRNSIKESVSAVESLVKFLLDDKNISLSNALATFEKTRGLHSCYKEGFIKLYNWTSDGDGIRHALTDKSNVTLADARFMLIICSAFVNYLIDLNKN

Nearest PDB structures (foldseek):
  3qc1-assembly1_A  TM=2.486E-01  e=3.296E+00  Mus musculus

Foldseek 3Di:
DPDDPCCVVPVDPPDDDAPDQDADPQLLVVVLVCCCPPPNVVFDDPQQCPTPCVLVLQCCVCPVVVHDSVVRDSDPVVSVVVVNCQSPPDGPLSVQVVQLSVLLQVLLCVVCVPPPDDRSNCLCVVDLVSVLSSLLGSCPVQVVSLVSCVVVNHCWGQASSAIASDNDPVLSVLLNCLLHVFPDSQLNSLLVVLRVLLRPPVRNDLLSSLVSLVSSQVRRLCVLVVHNPDDSLRSVVCCVVPLVNDPVVSVVVVVLVVLSVDCLRRNVCPPDDHPDDSVNSSVSSSVSSNVSVVVVVSSVD

Solvent-accessible surface area (backbone atoms 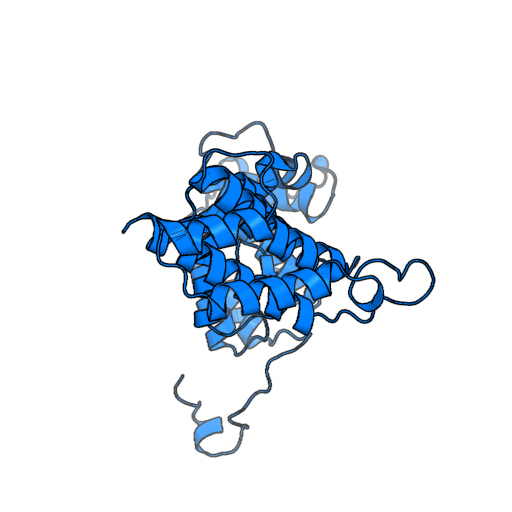only — not comparable to full-atom values): 16583 Å² total; per-residue (Å²): 132,84,72,52,73,53,35,70,72,65,78,38,78,80,75,70,70,61,38,68,91,49,69,54,70,66,48,34,51,53,51,47,55,46,45,44,60,72,54,45,60,80,37,68,43,97,53,34,86,80,16,73,52,38,60,57,50,48,39,41,39,46,65,73,62,66,45,61,74,91,74,56,72,83,44,62,68,61,49,51,50,52,53,48,41,40,55,74,67,44,56,45,67,56,35,51,52,51,51,28,51,54,32,48,51,57,21,42,50,74,76,44,86,75,64,83,84,56,60,67,55,51,47,49,75,72,35,80,75,46,35,52,60,42,30,67,60,25,58,73,63,32,53,53,50,34,54,52,29,57,76,61,42,42,41,46,25,52,57,59,45,39,65,33,85,56,75,54,66,66,57,51,49,37,41,50,44,29,47,60,73,46,94,44,65,70,21,22,43,22,45,52,48,18,50,51,32,66,49,35,80,91,65,74,38,34,60,56,14,35,50,25,15,51,48,14,42,42,46,42,49,23,58,78,66,75,33,90,80,61,50,60,73,58,41,48,53,46,36,33,76,74,50,68,44,52,68,69,59,48,54,52,51,50,52,56,50,44,45,61,68,32,61,90,59,61,66,60,58,87,81,50,83,71,86,63,42,71,66,56,22,53,51,40,38,43,52,32,20,46,49,42,46,51,52,53,56,40,69,75,107

pLDDT: mean 81.02, std 16.02, range [41.56, 97.94]

Radius of gyration: 21.9 Å; Cα contacts (8 Å, |Δi|>4): 350; chains: 1; bounding box: 52×52×58 Å